Protein AF-A0A497KXW5-F1 (afdb_monomer_lite)

Secondary structure (DSSP, 8-state):
-PPPPEEEE----GGGS-HHHHHHHHHHHTT-HHHHHHHHHHHHHHT---EEEETHHHHH-GGGTT-TTS-HHHHHHHHHHHTTPEEHHHHTEETTEE-EEE-SB-HHHHHTHHHHEEEGGG--TTGGGTEEEEE-GGGB-SBSB---TTSTT-EEEEGGGB-TTS-SS-EEEEESEESS--EEEESS--EEE-TTEEEE---HHHHHHHHSS---HHHHHHHHHHHHHSHHHHHHHHHHHGGG-BTTTBEE--HHHHTT-EEPPPPHHHH--

Radius of gyration: 22.48 Å; chains: 1; bounding box: 49×53×66 Å

Structure (mmCIF, N/CA/C/O backbone):
data_AF-A0A497KXW5-F1
#
_entry.id   AF-A0A497KXW5-F1
#
loop_
_atom_site.group_PDB
_atom_site.id
_atom_site.type_symbol
_atom_site.label_atom_id
_atom_site.label_alt_id
_atom_site.label_comp_id
_atom_site.label_asym_id
_atom_site.label_entity_id
_atom_site.label_seq_id
_atom_site.pdbx_PDB_ins_code
_atom_site.Cartn_x
_atom_site.Cartn_y
_atom_site.Cartn_z
_atom_site.occupancy
_atom_site.B_iso_or_equiv
_atom_site.auth_seq_id
_atom_site.auth_comp_id
_atom_site.auth_asym_id
_atom_site.auth_atom_id
_atom_site.pdbx_PDB_model_num
ATOM 1 N N . MET A 1 1 ? -14.757 -17.874 39.540 1.00 47.88 1 MET A N 1
ATOM 2 C CA . MET A 1 1 ? -14.392 -17.095 38.335 1.00 47.88 1 MET A CA 1
ATOM 3 C C . MET A 1 1 ? -13.785 -15.772 38.785 1.00 47.88 1 MET A C 1
ATOM 5 O O . MET A 1 1 ? -14.399 -15.114 39.617 1.00 47.88 1 MET A O 1
ATOM 9 N N . ARG A 1 2 ? -12.575 -15.411 38.327 1.00 45.81 2 ARG A N 1
ATOM 10 C CA . ARG A 1 2 ? -12.018 -14.065 38.569 1.00 45.81 2 ARG A CA 1
ATOM 11 C C . ARG A 1 2 ? -12.860 -13.056 37.777 1.00 45.81 2 ARG A C 1
ATOM 13 O O . ARG A 1 2 ? -13.248 -13.362 36.655 1.00 45.81 2 ARG A O 1
ATOM 20 N N . ARG A 1 3 ? -13.204 -11.912 38.379 1.00 43.91 3 ARG A N 1
ATOM 21 C CA . ARG A 1 3 ? -13.953 -10.849 37.687 1.00 43.91 3 ARG A CA 1
ATOM 22 C C . ARG A 1 3 ? -13.093 -10.293 36.536 1.00 43.91 3 ARG A C 1
ATOM 24 O O . ARG A 1 3 ? -11.882 -10.192 36.742 1.00 43.91 3 ARG A O 1
ATOM 31 N N . PRO A 1 4 ? -13.679 -9.928 35.379 1.00 54.91 4 PRO A N 1
ATOM 32 C CA . PRO A 1 4 ? -12.930 -9.300 34.295 1.00 54.91 4 PRO A CA 1
ATOM 33 C C . PRO A 1 4 ? -12.264 -8.029 34.821 1.00 54.91 4 PRO A C 1
ATOM 35 O O . PRO A 1 4 ? -12.940 -7.160 35.379 1.00 54.91 4 PRO A O 1
ATOM 38 N N . HIS A 1 5 ? -10.943 -7.939 34.692 1.00 60.31 5 HIS A N 1
ATOM 39 C CA . HIS A 1 5 ? -10.209 -6.744 35.082 1.00 60.31 5 HIS A CA 1
ATOM 40 C C . HIS A 1 5 ? -10.175 -5.776 33.895 1.00 60.31 5 HIS A C 1
ATOM 42 O O . HIS A 1 5 ? -9.752 -6.142 32.794 1.00 60.31 5 HIS A O 1
ATOM 48 N N . LYS A 1 6 ? -10.672 -4.561 34.130 1.00 64.00 6 LYS A N 1
ATOM 49 C CA . LYS A 1 6 ? -10.689 -3.449 33.180 1.00 64.00 6 LYS A CA 1
ATOM 50 C C . LYS A 1 6 ? -9.581 -2.476 33.556 1.00 64.00 6 LYS A C 1
ATOM 52 O O . LYS A 1 6 ? -9.426 -2.172 34.737 1.00 64.00 6 LYS A O 1
ATOM 57 N N . VAL A 1 7 ? -8.830 -2.018 32.561 1.00 58.88 7 VAL A N 1
ATOM 58 C CA . VAL A 1 7 ? -7.826 -0.963 32.723 1.00 58.88 7 VAL A CA 1
ATOM 59 C C . VAL A 1 7 ? -8.281 0.244 31.915 1.00 58.88 7 VAL A C 1
ATOM 61 O O . VAL A 1 7 ? -8.711 0.086 30.772 1.00 58.88 7 VAL A O 1
ATOM 64 N N . GLU A 1 8 ? -8.200 1.418 32.529 1.00 60.19 8 GLU A N 1
ATOM 65 C CA . GLU A 1 8 ? -8.402 2.706 31.875 1.00 60.19 8 GLU A CA 1
ATOM 66 C C . GLU A 1 8 ? -7.078 3.168 31.264 1.00 60.19 8 GLU A C 1
ATOM 68 O O . GLU A 1 8 ? -6.056 3.237 31.950 1.00 60.19 8 GLU A O 1
ATOM 73 N N . VAL A 1 9 ? -7.081 3.436 29.959 1.00 55.75 9 VAL A N 1
ATOM 74 C CA . VAL A 1 9 ? -5.896 3.865 29.205 1.00 55.75 9 VAL A CA 1
ATOM 75 C C . VAL A 1 9 ? -6.207 5.188 28.521 1.00 55.75 9 VAL A C 1
ATOM 77 O O . VAL A 1 9 ? -7.290 5.342 27.970 1.00 55.75 9 VAL A O 1
ATOM 80 N N . ALA A 1 10 ? -5.251 6.115 28.531 1.00 54.69 10 ALA A N 1
ATOM 81 C CA . ALA A 1 10 ? -5.305 7.357 27.771 1.00 54.69 10 ALA A CA 1
ATOM 82 C C . ALA A 1 10 ? -4.045 7.470 26.908 1.00 54.69 10 ALA A C 1
ATOM 84 O O . ALA A 1 10 ? -2.942 7.160 27.372 1.00 54.69 10 ALA A O 1
ATOM 85 N N . ILE A 1 11 ? -4.189 7.888 25.646 1.00 57.91 11 ILE A N 1
ATOM 86 C CA . ILE A 1 11 ? -3.032 8.158 24.791 1.00 57.91 11 ILE A CA 1
ATOM 87 C C . ILE A 1 11 ? -3.190 9.486 24.075 1.00 57.91 11 ILE A C 1
ATOM 89 O O . ILE A 1 11 ? -4.047 9.630 23.212 1.00 57.91 11 ILE A O 1
ATOM 93 N N . VAL A 1 12 ? -2.285 10.412 24.377 1.00 56.81 12 VAL A N 1
ATOM 94 C CA . VAL A 1 12 ? -2.241 11.737 23.761 1.00 56.81 12 VAL A CA 1
ATOM 95 C C . VAL A 1 12 ? -0.897 11.924 23.070 1.00 56.81 12 VAL A C 1
ATOM 97 O O . VAL A 1 12 ? 0.143 11.458 23.543 1.00 56.81 12 VAL A O 1
ATOM 100 N N . THR A 1 13 ? -0.907 12.562 21.906 1.00 58.19 13 THR A N 1
ATOM 101 C CA . THR A 1 13 ? 0.279 12.860 21.104 1.00 58.19 13 THR A CA 1
ATOM 102 C C . THR A 1 13 ? 0.387 14.357 20.839 1.00 58.19 13 THR A C 1
ATOM 104 O O . THR A 1 13 ? -0.577 15.103 20.952 1.00 58.19 13 THR A O 1
ATOM 107 N N . SER A 1 14 ? 1.557 14.827 20.398 1.00 60.31 14 SER A N 1
ATOM 108 C CA . SER A 1 14 ? 1.750 16.247 20.054 1.00 60.31 14 SER A CA 1
ATOM 109 C C . SER A 1 14 ? 0.862 16.748 18.904 1.00 60.31 14 SER A C 1
ATOM 111 O O . SER A 1 14 ? 0.739 17.956 18.693 1.00 60.31 14 SER A O 1
ATOM 113 N N . LYS A 1 15 ? 0.237 15.838 18.141 1.00 62.19 15 LYS A N 1
ATOM 114 C CA . LYS A 1 15 ? -0.738 16.189 17.100 1.00 62.19 15 LYS A CA 1
ATOM 115 C C . LYS A 1 15 ? -2.085 16.624 17.671 1.00 62.19 15 LYS A C 1
ATOM 117 O O . LYS A 1 15 ? -2.791 17.337 16.969 1.00 62.19 15 LYS A O 1
ATOM 122 N N . ASP A 1 16 ? -2.377 16.233 18.905 1.00 65.19 16 ASP A N 1
ATOM 123 C CA . ASP A 1 16 ? -3.638 16.500 19.598 1.00 65.19 16 ASP A CA 1
ATOM 124 C C . ASP A 1 16 ? -3.607 17.850 20.340 1.00 65.19 16 ASP A C 1
ATOM 126 O O . ASP A 1 16 ? -4.611 18.272 20.897 1.00 65.19 16 ASP A O 1
ATOM 130 N N . ILE A 1 17 ? -2.461 18.545 20.314 1.00 68.50 17 ILE A N 1
ATOM 131 C CA . ILE A 1 17 ? -2.307 19.913 20.821 1.00 68.50 17 ILE A CA 1
ATOM 132 C C . ILE A 1 17 ? -2.914 20.893 19.795 1.00 68.50 17 ILE A C 1
ATOM 134 O O . ILE A 1 17 ? -2.443 20.899 18.647 1.00 68.50 17 ILE A O 1
ATOM 138 N N . PRO A 1 18 ? -3.909 21.712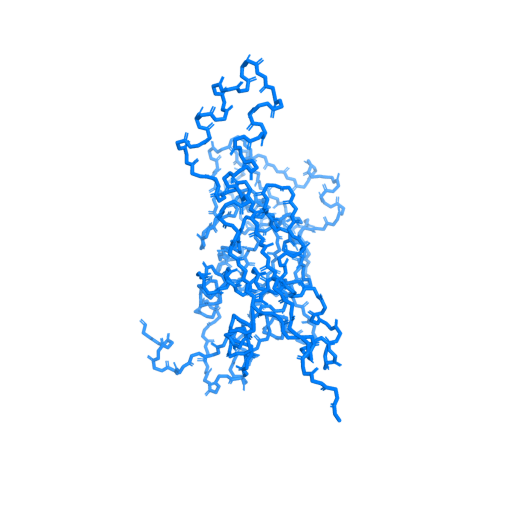 20.186 1.00 77.31 18 PRO A N 1
ATOM 139 C CA . PRO A 1 18 ? -4.496 22.766 19.361 1.00 77.31 18 PRO A CA 1
ATOM 140 C C . PRO A 1 18 ? -3.459 23.783 18.867 1.00 77.31 18 PRO A C 1
ATOM 142 O O . PRO A 1 18 ? -2.428 23.989 19.505 1.00 77.31 18 PRO A O 1
ATOM 145 N N . GLU A 1 19 ? -3.709 24.408 17.716 1.00 78.69 19 GLU A N 1
ATOM 146 C CA . GLU A 1 19 ? -2.732 25.307 17.081 1.00 78.69 19 GLU A CA 1
ATOM 147 C C . GLU A 1 19 ? -2.487 26.581 17.907 1.00 78.69 19 GLU A C 1
ATOM 149 O O . GLU A 1 19 ? -1.346 26.999 18.064 1.00 78.69 19 GLU A O 1
ATOM 154 N N . ASP A 1 20 ? -3.529 27.123 18.530 1.00 79.81 20 ASP A N 1
ATOM 155 C CA . ASP A 1 20 ? -3.470 28.217 19.505 1.00 79.81 20 ASP A CA 1
ATOM 156 C C . ASP A 1 20 ? -2.560 27.882 20.695 1.00 79.81 20 ASP A C 1
ATOM 158 O O . ASP A 1 20 ? -1.734 28.694 21.112 1.00 79.81 20 ASP A O 1
ATOM 162 N N . LEU A 1 21 ? -2.623 26.642 21.178 1.00 79.69 21 LEU A N 1
ATOM 163 C CA . LEU A 1 21 ? -1.787 26.168 22.282 1.00 79.69 21 LEU A CA 1
ATOM 164 C C . LEU A 1 21 ? -0.336 25.908 21.843 1.00 79.69 21 LEU A C 1
ATOM 166 O O . LEU A 1 21 ? 0.593 25.980 22.648 1.00 79.69 21 LEU A O 1
ATOM 170 N N . ARG A 1 22 ? -0.111 25.625 20.552 1.00 78.81 22 ARG A N 1
ATOM 171 C CA . ARG A 1 22 ? 1.240 25.556 19.969 1.00 78.81 22 ARG A CA 1
ATOM 172 C C . ARG A 1 22 ? 1.871 26.932 19.825 1.00 78.81 22 ARG A C 1
ATOM 174 O O . ARG A 1 22 ? 3.071 27.063 20.056 1.00 78.81 22 ARG A O 1
ATOM 181 N N . GLU A 1 23 ? 1.091 27.935 19.441 1.00 82.81 23 GLU A N 1
ATOM 182 C CA . GLU A 1 23 ? 1.549 29.324 19.395 1.00 82.81 23 GLU A CA 1
ATOM 183 C C . GLU A 1 23 ? 1.910 29.814 20.803 1.00 82.81 23 GLU A C 1
ATOM 185 O O . GLU A 1 23 ? 3.006 30.340 21.006 1.00 82.81 23 GLU A O 1
ATOM 190 N N . GLU A 1 24 ? 1.057 29.537 21.796 1.00 80.94 24 GLU A N 1
ATOM 191 C CA . GLU A 1 24 ? 1.344 29.810 23.209 1.00 80.94 24 GLU A CA 1
ATOM 192 C C . GLU A 1 24 ? 2.617 29.091 23.680 1.00 80.94 24 GLU A C 1
ATOM 194 O O . GLU A 1 24 ? 3.491 29.707 24.295 1.00 80.94 24 GLU A O 1
ATOM 199 N N . PHE A 1 25 ? 2.782 27.812 23.324 1.00 82.12 25 PHE A N 1
ATOM 200 C CA . PHE A 1 25 ? 3.999 27.061 23.619 1.00 82.12 25 PHE A CA 1
ATOM 201 C C . PHE A 1 25 ? 5.252 27.743 23.057 1.00 82.12 25 PHE A C 1
ATOM 203 O O . PHE A 1 25 ? 6.229 27.905 23.787 1.00 82.12 25 PHE A O 1
ATOM 210 N N . GLU A 1 26 ? 5.257 28.145 21.782 1.00 83.50 26 GLU A N 1
ATOM 211 C CA . GLU A 1 26 ? 6.430 28.780 21.170 1.00 83.50 26 GLU A CA 1
ATOM 212 C C . GLU A 1 26 ? 6.729 30.161 21.775 1.00 83.50 26 GLU A C 1
ATOM 214 O O . GLU A 1 26 ? 7.901 30.510 21.926 1.00 83.50 26 GLU A O 1
ATOM 219 N N . GLU A 1 27 ? 5.717 30.926 22.197 1.00 83.12 27 GLU A N 1
ATOM 220 C CA . GLU A 1 27 ? 5.926 32.191 22.916 1.00 83.12 27 GLU A CA 1
ATOM 221 C C . GLU A 1 27 ? 6.507 31.977 24.322 1.00 83.12 27 GLU A C 1
ATOM 223 O O . GLU A 1 27 ? 7.520 32.587 24.679 1.00 83.12 27 GLU A O 1
ATOM 228 N N . VAL A 1 28 ? 5.942 31.061 25.114 1.00 80.56 28 VAL A N 1
ATOM 229 C CA . VAL A 1 28 ? 6.437 30.761 26.470 1.00 80.56 28 VAL A CA 1
ATOM 230 C C . VAL A 1 28 ? 7.837 30.142 26.415 1.00 80.56 28 VAL A C 1
ATOM 232 O O . VAL A 1 28 ? 8.705 30.469 27.233 1.00 80.56 28 VAL A O 1
ATOM 235 N N . ARG A 1 29 ? 8.110 29.314 25.399 1.00 85.06 29 ARG A N 1
ATOM 236 C CA . ARG A 1 29 ? 9.404 28.649 25.190 1.00 85.06 29 ARG A CA 1
ATOM 237 C C . ARG A 1 29 ? 10.554 29.629 24.979 1.00 85.06 29 ARG A C 1
ATOM 239 O O . ARG A 1 29 ? 11.675 29.309 25.377 1.00 85.06 29 ARG A O 1
ATOM 246 N N . LYS A 1 30 ? 10.304 30.814 24.403 1.00 86.75 30 LYS A N 1
ATOM 247 C CA . LYS A 1 30 ? 11.317 31.886 24.284 1.00 86.75 30 LYS A CA 1
ATOM 248 C C . LYS A 1 30 ? 11.828 32.353 25.648 1.00 86.75 30 LYS A C 1
ATOM 250 O O . LYS A 1 30 ? 12.951 32.839 25.737 1.00 86.75 30 LYS A O 1
ATOM 255 N N . THR A 1 31 ? 11.015 32.192 26.691 1.00 85.44 31 THR A N 1
ATOM 256 C CA . THR A 1 31 ? 11.324 32.621 28.059 1.00 85.44 31 THR A CA 1
ATOM 257 C C . THR A 1 31 ? 11.815 31.455 28.915 1.00 85.44 31 THR A C 1
ATOM 259 O O . THR A 1 31 ? 12.814 31.580 29.620 1.00 85.44 31 THR A O 1
ATOM 262 N N . SER A 1 32 ? 11.139 30.303 28.856 1.00 88.31 32 SER A N 1
ATOM 263 C CA . SER A 1 32 ? 11.509 29.106 29.616 1.00 88.31 32 SER A CA 1
ATOM 264 C C . SER A 1 32 ? 10.963 27.838 28.967 1.00 88.31 32 SER A C 1
ATOM 266 O O . SER A 1 32 ? 9.757 27.679 28.791 1.00 88.31 32 SER A O 1
ATOM 268 N N . LEU A 1 33 ? 11.854 26.884 28.682 1.00 80.38 33 LEU A N 1
ATOM 269 C CA . LEU A 1 33 ? 11.460 25.565 28.185 1.00 80.38 33 LEU A CA 1
ATOM 270 C C . LEU A 1 33 ? 10.622 24.789 29.213 1.00 80.38 33 LEU A C 1
ATOM 272 O O . LEU A 1 33 ? 9.701 24.083 28.823 1.00 80.38 33 LEU A O 1
ATOM 276 N N . ALA A 1 34 ? 10.929 24.918 30.508 1.00 82.56 34 ALA A N 1
ATOM 277 C CA . ALA A 1 34 ? 10.205 24.206 31.562 1.00 82.56 34 ALA A CA 1
ATOM 278 C C . ALA A 1 34 ? 8.748 24.683 31.661 1.00 82.56 34 ALA A C 1
ATOM 280 O O . ALA A 1 34 ? 7.843 23.859 31.627 1.00 82.56 34 ALA A O 1
ATOM 281 N N . ALA A 1 35 ? 8.526 26.001 31.664 1.00 79.12 35 ALA A N 1
ATOM 282 C CA . ALA A 1 35 ? 7.181 26.578 31.710 1.00 79.12 35 ALA A CA 1
ATOM 283 C C . ALA A 1 35 ? 6.371 26.255 30.443 1.00 79.12 35 ALA A C 1
ATOM 285 O O . ALA A 1 35 ? 5.184 25.959 30.514 1.00 79.12 35 ALA A O 1
ATOM 286 N N . ALA A 1 36 ? 7.019 26.246 29.273 1.00 79.44 36 ALA A N 1
ATOM 287 C CA . ALA A 1 36 ? 6.358 25.860 28.029 1.00 79.44 36 ALA A CA 1
ATOM 288 C C . ALA A 1 36 ? 5.928 24.382 28.049 1.00 79.44 36 ALA A C 1
ATOM 290 O O . ALA A 1 36 ? 4.836 24.035 27.602 1.00 79.44 36 ALA A O 1
ATOM 291 N N . LEU A 1 37 ? 6.772 23.501 28.597 1.00 79.44 37 LEU A N 1
ATOM 292 C CA . LEU A 1 37 ? 6.422 22.094 28.782 1.00 79.44 37 LEU A CA 1
ATOM 293 C C . LEU A 1 37 ? 5.274 21.913 29.782 1.00 79.44 37 LEU A C 1
ATOM 295 O O . LEU A 1 37 ? 4.443 21.044 29.544 1.00 79.44 37 LEU A O 1
ATOM 299 N N . GLU A 1 38 ? 5.200 22.719 30.845 1.00 81.81 38 GLU A N 1
ATOM 300 C CA . GLU A 1 38 ? 4.085 22.696 31.804 1.00 81.81 38 GLU A CA 1
ATOM 301 C C . GLU A 1 38 ? 2.747 23.035 31.139 1.00 81.81 38 GLU A C 1
ATOM 303 O O . GLU A 1 38 ? 1.805 22.275 31.315 1.00 81.81 38 GLU A O 1
ATOM 308 N N . VAL A 1 39 ? 2.672 24.074 30.295 1.00 76.88 39 VAL A N 1
ATOM 309 C CA . VAL A 1 39 ? 1.438 24.436 29.557 1.00 76.88 39 VAL A CA 1
ATOM 310 C C . VAL A 1 39 ? 0.938 23.277 28.692 1.00 76.88 39 VAL A C 1
ATOM 312 O O . VAL A 1 39 ? -0.242 22.918 28.711 1.00 76.88 39 VAL A O 1
ATOM 315 N N . VAL A 1 40 ? 1.851 22.646 27.950 1.00 75.12 40 VAL A N 1
ATOM 316 C CA . VAL A 1 40 ? 1.511 21.495 27.108 1.00 75.12 40 VAL A CA 1
ATOM 317 C C . VAL A 1 40 ? 1.117 20.293 27.961 1.00 75.12 40 VAL A C 1
ATOM 319 O O . VAL A 1 40 ? 0.144 19.620 27.638 1.00 75.12 40 VAL A O 1
ATOM 322 N N . LEU A 1 41 ? 1.839 20.008 29.046 1.00 75.50 41 LEU A N 1
ATOM 323 C CA . LEU A 1 41 ? 1.525 18.892 29.936 1.00 75.50 41 LEU A CA 1
ATOM 324 C C . LEU A 1 41 ? 0.175 19.082 30.627 1.00 75.50 41 LEU A C 1
ATOM 326 O O . LEU A 1 41 ? -0.606 18.138 30.630 1.00 75.50 41 LEU A O 1
ATOM 330 N N . ASP A 1 42 ? -0.136 20.273 31.135 1.00 78.31 42 ASP A N 1
ATOM 331 C CA . ASP A 1 42 ? -1.427 20.577 31.757 1.00 78.31 42 ASP A CA 1
ATOM 332 C C . ASP A 1 42 ? -2.576 20.377 30.773 1.00 78.31 42 ASP A C 1
ATOM 334 O O . ASP A 1 42 ? -3.578 19.744 31.116 1.00 78.31 42 ASP A O 1
ATOM 338 N N . TYR A 1 43 ? -2.417 20.832 29.526 1.00 76.38 43 TYR A N 1
ATOM 339 C CA . TYR A 1 43 ? -3.409 20.579 28.487 1.00 76.38 43 TYR A CA 1
ATOM 340 C C . TYR A 1 43 ? -3.562 19.080 28.202 1.00 76.38 43 TYR A C 1
ATOM 342 O O . TYR A 1 43 ? -4.681 18.564 28.190 1.00 76.38 43 TYR A O 1
ATOM 350 N N . LEU A 1 44 ? -2.452 18.363 27.999 1.00 71.25 44 LEU A N 1
ATOM 351 C CA . LEU A 1 44 ? -2.471 16.929 27.702 1.00 71.25 44 LEU A CA 1
ATOM 352 C C . LEU A 1 44 ? -3.099 16.124 28.847 1.00 71.25 44 LEU A C 1
ATOM 354 O O . LEU A 1 44 ? -3.878 15.218 28.575 1.00 71.25 44 LEU A O 1
ATOM 358 N N . LEU A 1 45 ? -2.777 16.457 30.101 1.00 70.38 45 LEU A N 1
ATOM 359 C CA . LEU A 1 45 ? -3.281 15.788 31.302 1.00 70.38 45 LEU A CA 1
ATOM 360 C C . LEU A 1 45 ? -4.762 16.094 31.553 1.00 70.38 45 LEU A C 1
ATOM 362 O O . LEU A 1 45 ? -5.516 15.196 31.923 1.00 70.38 45 LEU A O 1
ATOM 366 N N . SER A 1 46 ? -5.191 17.336 31.315 1.00 67.06 46 SER A N 1
ATOM 367 C CA . SER A 1 46 ? -6.588 17.758 31.495 1.00 67.06 46 SER A CA 1
ATOM 368 C C . SER A 1 46 ? -7.527 17.199 30.423 1.00 67.06 46 SER A C 1
ATOM 370 O O . SER A 1 46 ? -8.729 17.112 30.654 1.00 67.06 46 SER A O 1
ATOM 372 N N . ASN A 1 47 ? -6.986 16.802 29.267 1.00 64.31 47 ASN A N 1
ATOM 373 C CA . ASN A 1 47 ? -7.737 16.226 28.147 1.00 64.31 47 ASN A CA 1
ATOM 374 C C . ASN A 1 47 ? -7.464 14.723 27.965 1.00 64.31 47 ASN A C 1
ATOM 376 O O . ASN A 1 47 ? -7.644 14.183 26.873 1.00 64.31 47 ASN A O 1
ATOM 380 N N . LEU A 1 48 ? -7.016 14.029 29.019 1.00 68.06 48 LEU A N 1
ATOM 381 C CA . LEU A 1 48 ? -6.873 12.575 28.981 1.00 68.06 48 LEU A CA 1
ATOM 382 C C . LEU A 1 48 ? -8.252 11.916 28.889 1.00 68.06 48 LEU A C 1
ATOM 384 O O . LEU A 1 48 ? -8.982 11.825 29.874 1.00 68.06 48 LEU A O 1
ATOM 388 N N . GLU A 1 49 ? -8.584 11.403 27.708 1.00 61.66 49 GLU A N 1
ATOM 389 C CA . GLU A 1 49 ? -9.714 10.494 27.544 1.00 61.66 49 GLU A CA 1
ATOM 390 C C . GLU A 1 49 ? -9.291 9.075 27.921 1.00 61.66 49 GLU A C 1
ATOM 392 O O . GLU A 1 49 ? -8.393 8.485 27.314 1.00 61.66 49 GLU A O 1
ATOM 397 N N . PHE A 1 50 ? -9.951 8.530 28.939 1.00 67.31 50 PHE A N 1
ATOM 398 C CA . PHE A 1 50 ? -9.758 7.158 29.377 1.00 67.31 50 PHE A CA 1
ATOM 399 C C . PHE A 1 50 ? -10.762 6.242 28.686 1.00 67.31 50 PHE A C 1
ATOM 401 O O . PHE A 1 50 ? -11.968 6.489 28.714 1.00 67.31 50 PHE A O 1
ATOM 408 N N . TYR A 1 51 ? -10.278 5.147 28.111 1.00 67.69 51 TYR A N 1
ATOM 409 C CA . TYR A 1 51 ? -11.129 4.101 27.550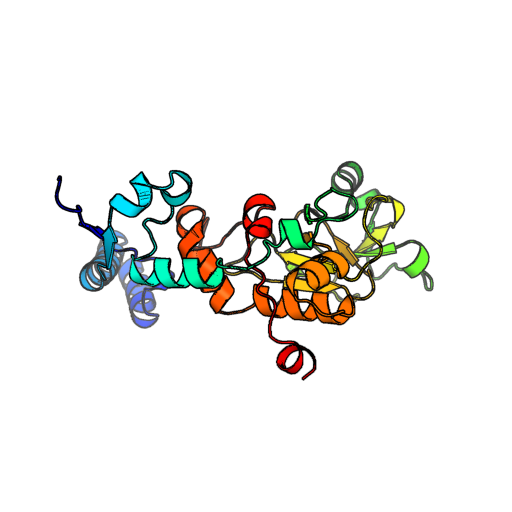 1.00 67.69 51 TYR A CA 1
ATOM 410 C C . TYR A 1 51 ? -10.881 2.756 28.225 1.00 67.69 51 TYR A C 1
ATOM 412 O O . TYR A 1 51 ? -9.804 2.474 28.755 1.00 67.69 51 TYR A O 1
ATOM 420 N N . THR A 1 52 ? -11.915 1.914 28.212 1.00 75.06 52 THR A N 1
ATOM 421 C CA . THR A 1 52 ? -11.868 0.584 28.817 1.00 75.06 52 THR A CA 1
ATOM 422 C C . THR A 1 52 ? -11.192 -0.411 27.883 1.00 75.06 52 THR A C 1
ATOM 424 O O . THR A 1 52 ? -11.600 -0.585 26.733 1.00 75.06 52 THR A O 1
ATOM 427 N N . VAL A 1 53 ? -10.219 -1.137 28.431 1.00 75.56 53 VAL A N 1
ATOM 428 C CA . VAL A 1 53 ? -9.617 -2.310 27.795 1.00 75.56 53 VAL A CA 1
ATOM 429 C C . VAL A 1 53 ? -9.748 -3.511 28.726 1.00 75.56 53 VAL A C 1
ATOM 431 O O . VAL A 1 53 ? -9.202 -3.518 29.836 1.00 75.56 53 VAL A O 1
ATOM 434 N N . THR A 1 54 ? -10.467 -4.547 28.289 1.00 79.75 54 THR A N 1
ATOM 435 C CA . THR A 1 54 ? -10.640 -5.764 29.092 1.00 79.75 54 THR A CA 1
ATOM 436 C C . THR A 1 54 ? -9.464 -6.719 28.887 1.00 79.75 54 THR A C 1
ATOM 438 O O . THR A 1 54 ? -9.189 -7.171 27.773 1.00 79.75 54 THR A O 1
ATOM 441 N N . GLN A 1 55 ? -8.798 -7.112 29.979 1.00 77.25 55 GLN A N 1
ATOM 442 C CA . GLN A 1 55 ? -7.627 -8.000 29.911 1.00 77.25 55 GLN A CA 1
ATOM 443 C C . GLN A 1 55 ? -7.933 -9.393 29.337 1.00 77.25 55 GLN A C 1
ATOM 445 O O . GLN A 1 55 ? -7.056 -10.017 28.735 1.00 77.25 55 GLN A O 1
ATOM 450 N N . ASP A 1 56 ? -9.181 -9.863 29.452 1.00 79.81 56 ASP A N 1
ATOM 451 C CA . ASP A 1 56 ? -9.638 -11.133 28.870 1.00 79.81 56 ASP A CA 1
ATOM 452 C C . ASP A 1 56 ? -9.378 -11.214 27.358 1.00 79.81 56 ASP A C 1
ATOM 454 O O . ASP A 1 56 ? -9.175 -12.309 26.829 1.00 79.81 56 ASP A O 1
ATOM 458 N N . ARG A 1 57 ? -9.341 -10.070 26.655 1.00 75.62 57 ARG A N 1
ATOM 459 C CA . ARG A 1 57 ? -8.986 -9.998 25.231 1.00 75.62 57 ARG A CA 1
ATOM 460 C C . ARG A 1 57 ? -7.586 -10.558 24.969 1.00 75.62 57 ARG A C 1
ATOM 462 O O . ARG A 1 57 ? -7.411 -11.332 24.033 1.00 75.62 57 ARG A O 1
ATOM 469 N N . PHE A 1 58 ? -6.612 -10.213 25.808 1.00 80.88 58 PHE A N 1
ATOM 470 C CA . PHE A 1 58 ? -5.211 -10.623 25.654 1.00 80.88 58 PHE A CA 1
ATOM 471 C C . PHE A 1 58 ? -4.960 -12.057 26.116 1.00 80.88 58 PHE A C 1
ATOM 473 O O . PHE A 1 58 ? -4.051 -12.722 25.626 1.00 8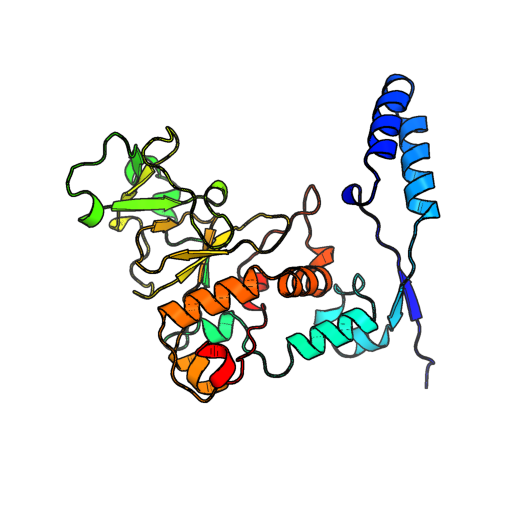0.88 58 PHE A O 1
ATOM 480 N N . ALA A 1 59 ? -5.780 -12.552 27.047 1.00 75.31 59 ALA A N 1
ATOM 481 C CA . ALA A 1 59 ? -5.699 -13.934 27.507 1.00 75.31 59 ALA A CA 1
ATOM 482 C C . ALA A 1 59 ? -6.084 -14.941 26.407 1.00 75.31 59 ALA A C 1
ATOM 484 O O . ALA A 1 59 ? -5.605 -16.073 26.421 1.00 75.31 59 ALA A O 1
ATOM 485 N N . ARG A 1 60 ? -6.945 -14.536 25.463 1.00 73.88 60 ARG A N 1
ATOM 486 C CA . ARG A 1 60 ? -7.437 -15.393 24.371 1.00 73.88 60 ARG A CA 1
ATOM 487 C C . ARG A 1 60 ? -6.496 -15.439 23.171 1.00 73.88 60 ARG A C 1
ATOM 489 O O . ARG A 1 60 ? -6.427 -16.471 22.515 1.00 73.88 60 ARG A O 1
ATOM 496 N N . ASP A 1 61 ? -5.778 -14.352 22.898 1.00 74.62 61 ASP A N 1
ATOM 497 C CA . ASP A 1 61 ? -4.854 -14.261 21.770 1.00 74.62 61 ASP A CA 1
ATOM 498 C C . ASP A 1 61 ? -3.649 -13.371 22.117 1.00 74.62 61 ASP A C 1
ATOM 500 O O . ASP A 1 61 ? -3.764 -12.160 22.328 1.00 74.62 61 ASP A O 1
ATOM 504 N N . ARG A 1 62 ? -2.462 -13.994 22.151 1.00 69.88 62 ARG A N 1
ATOM 505 C CA . ARG A 1 62 ? -1.187 -13.319 22.439 1.00 69.88 62 ARG A CA 1
ATOM 506 C C . ARG A 1 62 ? -0.811 -12.302 21.360 1.00 69.88 62 ARG A C 1
ATOM 508 O O . ARG A 1 62 ? -0.097 -11.349 21.665 1.00 69.88 62 ARG A O 1
ATOM 515 N N . GLY A 1 63 ? -1.301 -12.463 20.129 1.00 70.38 63 GLY A N 1
ATOM 516 C CA . GLY A 1 63 ? -1.124 -11.495 19.048 1.00 70.38 63 GLY A CA 1
ATOM 517 C C . GLY A 1 63 ? -1.767 -10.138 19.347 1.00 70.38 63 GLY A C 1
ATOM 518 O O . GLY A 1 63 ? -1.369 -9.130 18.768 1.00 70.38 63 GLY A O 1
ATOM 519 N N . LEU A 1 64 ? -2.702 -10.085 20.303 1.00 77.62 64 LEU A N 1
ATOM 520 C CA . LEU A 1 64 ? -3.421 -8.866 20.672 1.00 77.62 64 LEU A CA 1
ATOM 521 C C . LEU A 1 64 ? -2.747 -8.071 21.787 1.00 77.62 64 LEU A C 1
ATOM 523 O O . LEU A 1 64 ? -3.205 -6.980 22.104 1.00 77.62 64 LEU A O 1
ATOM 527 N N . MET A 1 65 ? -1.654 -8.560 22.381 1.00 76.25 65 MET A N 1
ATOM 528 C CA . MET A 1 65 ? -0.992 -7.867 23.499 1.00 76.25 65 MET A CA 1
ATOM 529 C C . MET A 1 65 ? -0.580 -6.422 23.169 1.00 76.25 65 MET A C 1
ATOM 531 O O . MET A 1 65 ? -0.480 -5.595 24.069 1.00 76.25 65 MET A O 1
ATOM 535 N N . PHE A 1 66 ? -0.380 -6.093 21.890 1.00 77.81 66 PHE A N 1
ATOM 536 C CA . PHE A 1 66 ? 0.039 -4.762 21.440 1.00 77.81 66 PHE A CA 1
ATOM 537 C C . PHE A 1 66 ? -1.106 -3.856 20.960 1.00 77.81 66 PHE A C 1
ATOM 539 O O . PHE A 1 66 ? -0.841 -2.745 20.498 1.00 77.81 66 PHE A O 1
ATOM 546 N N . THR A 1 67 ? -2.364 -4.288 21.111 1.00 81.88 67 THR A N 1
ATOM 547 C CA . THR A 1 67 ? -3.565 -3.534 20.704 1.00 81.88 67 THR A CA 1
ATOM 548 C C . THR A 1 67 ? -4.238 -2.812 21.873 1.00 81.88 67 THR A C 1
ATOM 550 O O . THR A 1 67 ? -5.368 -2.352 21.760 1.00 81.88 67 THR A O 1
ATOM 553 N N . PHE A 1 68 ? -3.557 -2.678 23.020 1.00 76.44 68 PHE A N 1
ATOM 554 C CA . PHE A 1 68 ? -4.052 -1.953 24.209 1.00 76.44 68 PHE A CA 1
ATOM 555 C C . PHE A 1 68 ? -4.410 -0.484 23.952 1.00 76.44 68 PHE A C 1
ATOM 557 O O . PHE A 1 68 ? -5.029 0.144 24.797 1.00 76.44 68 PHE A O 1
ATOM 564 N N . SER A 1 69 ? -3.996 0.047 22.805 1.00 77.88 69 SER A N 1
ATOM 565 C CA . SER A 1 69 ? -4.323 1.387 22.327 1.00 77.88 69 SER A CA 1
ATOM 566 C C . SER A 1 69 ? -5.727 1.520 21.743 1.00 77.88 69 SER A C 1
ATOM 568 O O . SER A 1 69 ? -6.161 2.639 21.499 1.00 77.88 69 SER A O 1
ATOM 570 N N . ALA A 1 70 ? -6.397 0.394 21.490 1.00 84.19 70 ALA A N 1
ATOM 571 C CA . ALA A 1 70 ? -7.772 0.343 21.029 1.00 84.19 70 ALA A CA 1
ATOM 572 C C . ALA A 1 70 ? -8.694 -0.081 22.173 1.00 84.19 70 ALA A C 1
ATOM 574 O O . ALA A 1 70 ? -8.445 -1.116 22.818 1.00 84.19 70 ALA A O 1
ATOM 575 N N . SER A 1 71 ? -9.777 0.672 22.367 1.00 85.00 71 SER A N 1
ATOM 576 C CA . SER A 1 71 ? -10.851 0.322 23.297 1.00 85.00 71 SER A CA 1
ATOM 577 C C . SER A 1 71 ? -11.503 -1.014 22.928 1.00 85.00 71 SER A C 1
ATOM 579 O O . SER A 1 71 ? -11.308 -1.559 21.834 1.00 85.00 71 SER A O 1
ATOM 581 N N . ASP A 1 72 ? -12.286 -1.582 23.844 1.00 83.88 72 ASP A N 1
ATOM 582 C CA . ASP A 1 72 ? -13.049 -2.792 23.539 1.00 83.88 72 ASP A CA 1
ATOM 583 C C . ASP A 1 72 ? -14.071 -2.559 22.411 1.00 83.88 72 ASP A C 1
ATOM 585 O O . ASP A 1 72 ? -14.237 -3.440 21.567 1.00 83.88 72 ASP A O 1
ATOM 589 N N . GLU A 1 73 ? -14.712 -1.387 22.350 1.00 86.88 73 GLU A N 1
ATOM 590 C CA . GLU A 1 73 ? -15.640 -0.999 21.278 1.00 86.88 73 GLU A CA 1
ATOM 591 C C . GLU A 1 73 ? -14.929 -0.882 19.927 1.00 86.88 73 GLU A C 1
ATOM 593 O O . GLU A 1 73 ? -15.366 -1.483 18.942 1.00 86.88 73 GLU A O 1
ATOM 598 N N . GLU A 1 74 ? -13.799 -0.171 19.883 1.00 88.44 74 GLU A N 1
ATOM 599 C CA . GLU A 1 74 ? -12.980 -0.044 18.673 1.00 88.44 74 GLU A CA 1
ATOM 600 C C . GLU A 1 74 ? -12.512 -1.415 18.180 1.00 88.44 74 GLU A C 1
ATOM 602 O O . GLU A 1 74 ? -12.510 -1.702 16.981 1.00 88.44 74 GLU A O 1
ATOM 607 N N . TRP A 1 75 ? -12.176 -2.305 19.114 1.00 89.50 75 TRP A N 1
ATOM 608 C CA . TRP A 1 75 ? -11.762 -3.659 18.793 1.00 89.50 75 TRP A CA 1
ATOM 609 C C . TRP A 1 75 ? -12.886 -4.518 18.207 1.00 89.50 75 TRP A C 1
ATOM 611 O O . TRP A 1 75 ? -12.621 -5.358 17.346 1.00 89.50 75 TRP A O 1
ATOM 621 N N . GLN A 1 76 ? -14.142 -4.323 18.623 1.00 89.06 76 GLN A N 1
ATOM 622 C CA . GLN A 1 76 ? -15.267 -4.999 17.964 1.00 89.06 76 GLN A CA 1
ATOM 623 C C . GLN A 1 76 ? -15.404 -4.554 16.509 1.00 89.06 76 GLN A C 1
ATOM 625 O O . GLN A 1 76 ? -15.637 -5.391 15.640 1.00 89.06 76 GLN A O 1
ATOM 630 N N . VAL A 1 77 ? -15.191 -3.267 16.220 1.00 91.88 77 VAL A N 1
ATOM 631 C CA . VAL A 1 77 ? -15.185 -2.770 14.837 1.00 91.88 77 VAL A CA 1
ATOM 632 C C . VAL A 1 77 ? -14.061 -3.428 14.037 1.00 91.88 77 VAL A C 1
ATOM 634 O O . VAL A 1 77 ? -14.312 -3.918 12.938 1.00 91.88 77 VAL A O 1
ATOM 637 N N . VAL A 1 78 ? -12.849 -3.520 14.597 1.00 93.00 78 VAL A N 1
ATOM 638 C CA . VAL A 1 78 ? -11.725 -4.233 13.961 1.00 93.00 78 VAL A CA 1
ATOM 639 C C . VAL A 1 78 ? -12.092 -5.682 13.642 1.00 93.00 78 VAL A C 1
ATOM 641 O O . VAL A 1 78 ? -11.837 -6.134 12.530 1.00 93.00 78 VAL A O 1
ATOM 644 N N . LYS A 1 79 ? -12.738 -6.399 14.569 1.00 91.81 79 LYS A N 1
ATOM 645 C CA . LYS A 1 79 ? -13.187 -7.776 14.318 1.00 91.81 79 LYS A CA 1
ATOM 646 C C . LYS A 1 79 ? -14.177 -7.868 13.164 1.00 91.81 79 LYS A C 1
ATOM 648 O O . LYS A 1 79 ? -14.001 -8.726 12.317 1.00 91.81 79 LYS A O 1
ATOM 653 N N . ILE A 1 80 ? -15.163 -6.974 13.092 1.00 93.44 80 ILE A N 1
ATOM 654 C CA . ILE A 1 80 ? -16.149 -6.941 11.994 1.00 93.44 80 ILE A CA 1
ATOM 655 C C . ILE A 1 80 ? -15.475 -6.652 10.641 1.00 93.44 80 ILE A C 1
ATOM 657 O O . ILE A 1 80 ? -15.906 -7.150 9.596 1.00 93.44 80 ILE A O 1
ATOM 661 N N . MET A 1 81 ? -14.426 -5.822 10.649 1.00 93.94 81 MET A N 1
ATOM 662 C CA . MET A 1 81 ? -13.627 -5.542 9.454 1.00 93.94 81 MET A CA 1
ATOM 663 C C . MET A 1 81 ? -12.826 -6.763 8.991 1.00 93.94 81 MET A C 1
ATOM 665 O O . MET A 1 81 ? -12.660 -6.940 7.788 1.00 93.94 81 MET A O 1
ATOM 669 N N . GLU A 1 82 ? -12.324 -7.572 9.924 1.00 94.12 82 GLU A N 1
ATOM 670 C CA . GLU A 1 82 ? -11.523 -8.773 9.648 1.00 94.12 82 GLU A CA 1
ATOM 671 C C . GLU A 1 82 ? -12.374 -10.015 9.360 1.00 94.12 82 GLU A C 1
ATOM 673 O O . GLU A 1 82 ? -11.930 -10.913 8.652 1.00 94.12 82 GLU A O 1
ATOM 678 N N . GLU A 1 83 ? -13.594 -10.066 9.888 1.00 93.06 83 GLU A N 1
ATOM 679 C CA . GLU A 1 83 ? -14.531 -11.166 9.689 1.00 93.06 83 GLU A CA 1
ATOM 680 C C . GLU A 1 83 ? -14.876 -11.332 8.204 1.00 93.06 83 GLU A C 1
ATOM 682 O O . GLU A 1 83 ? -15.286 -10.375 7.529 1.00 93.06 83 GLU A O 1
ATOM 687 N N . ASP A 1 84 ? -14.688 -12.557 7.709 1.00 91.12 84 ASP A N 1
ATOM 688 C CA . ASP A 1 84 ? -14.875 -12.970 6.313 1.00 91.12 84 ASP A CA 1
ATOM 689 C C . ASP A 1 84 ? -14.081 -12.139 5.285 1.00 91.12 84 ASP A C 1
ATOM 691 O O . ASP A 1 84 ? -14.419 -12.104 4.100 1.00 91.12 84 ASP A O 1
ATOM 695 N N . ALA A 1 85 ? -13.032 -11.433 5.717 1.00 95.19 85 ALA A N 1
ATOM 696 C CA . ALA A 1 85 ? -12.154 -10.687 4.827 1.00 95.19 85 ALA A CA 1
ATOM 697 C C . ALA A 1 85 ? -10.959 -11.543 4.394 1.00 95.19 85 ALA A C 1
ATOM 699 O O . ALA A 1 85 ? -10.379 -12.275 5.193 1.00 95.19 85 ALA A O 1
ATOM 700 N N . LEU A 1 86 ? -10.530 -11.378 3.142 1.00 96.31 86 LEU A N 1
ATOM 701 C CA . LEU A 1 86 ? -9.217 -11.851 2.716 1.00 96.31 86 LEU A CA 1
ATOM 702 C C . LEU A 1 86 ? -8.153 -10.916 3.274 1.00 96.31 86 LEU A C 1
ATOM 704 O O . LEU A 1 86 ? -8.272 -9.696 3.164 1.00 96.31 86 LEU A O 1
ATOM 708 N N . THR A 1 87 ? -7.064 -11.454 3.797 1.00 97.44 87 THR A N 1
ATOM 709 C CA . THR A 1 87 ? -5.872 -10.637 4.017 1.00 97.44 87 THR A CA 1
ATOM 710 C C . THR A 1 87 ? -5.255 -10.249 2.674 1.00 97.44 87 THR A C 1
ATOM 712 O O . THR A 1 87 ? -5.345 -10.979 1.681 1.00 97.44 87 THR A O 1
ATOM 715 N N . LEU A 1 88 ? -4.578 -9.101 2.616 1.00 98.06 88 LEU A N 1
ATOM 716 C CA . LEU A 1 88 ? -3.886 -8.685 1.397 1.00 98.06 88 LEU A CA 1
ATOM 717 C C . LEU A 1 88 ? -2.837 -9.721 0.950 1.00 98.06 88 LEU A C 1
ATOM 719 O O . LEU A 1 88 ? -2.653 -9.915 -0.247 1.00 98.06 88 LEU A O 1
ATOM 723 N N . SER A 1 89 ? -2.180 -10.420 1.883 1.00 97.69 89 SER A N 1
ATOM 724 C CA . SER A 1 89 ? -1.265 -11.528 1.565 1.00 97.69 89 SER A CA 1
ATOM 725 C C . SER A 1 89 ? -1.961 -12.676 0.833 1.00 97.69 89 SER A C 1
ATOM 727 O O . SER A 1 89 ? -1.445 -13.154 -0.179 1.00 97.69 89 SER A O 1
ATOM 729 N N . GLU A 1 90 ? -3.126 -13.113 1.315 1.00 97.62 90 GLU A N 1
ATOM 730 C CA . GLU A 1 90 ? -3.918 -14.163 0.660 1.00 97.62 90 GLU A CA 1
ATOM 731 C C . GLU A 1 90 ? -4.371 -13.709 -0.727 1.00 97.62 90 GLU A C 1
ATOM 733 O O . GLU A 1 90 ? -4.183 -14.428 -1.710 1.00 97.62 90 GLU A O 1
ATOM 738 N N . LEU A 1 91 ? -4.868 -12.473 -0.827 1.00 97.94 91 LEU A N 1
ATOM 739 C CA . LEU A 1 91 ? -5.287 -11.882 -2.094 1.00 97.94 91 LEU A CA 1
ATOM 740 C C . LEU A 1 91 ? -4.132 -11.749 -3.097 1.00 97.94 91 LEU A C 1
ATOM 742 O O . LEU A 1 91 ? -4.344 -11.876 -4.299 1.00 97.94 91 LEU A O 1
ATOM 746 N N . CYS A 1 92 ? -2.909 -11.500 -2.633 1.00 97.56 92 CYS A N 1
ATOM 747 C CA . CYS A 1 92 ? -1.719 -11.381 -3.476 1.00 97.56 92 CYS A CA 1
ATOM 748 C C . CYS A 1 92 ? -0.977 -12.710 -3.681 1.00 97.56 92 CYS A C 1
ATOM 750 O O . CYS A 1 92 ? 0.197 -12.704 -4.058 1.00 97.56 92 CYS A O 1
ATOM 752 N N . THR A 1 93 ? -1.621 -13.852 -3.433 1.00 97.00 93 THR A N 1
ATOM 753 C CA . THR A 1 93 ? -1.009 -15.164 -3.657 1.00 97.00 93 THR A CA 1
ATOM 754 C C . THR A 1 93 ? -1.178 -15.620 -5.106 1.00 97.00 93 THR A C 1
ATOM 756 O O . THR A 1 93 ? -2.300 -15.765 -5.590 1.00 97.00 93 THR A O 1
ATOM 759 N N . TRP A 1 94 ? -0.066 -15.912 -5.781 1.00 95.06 94 TRP A N 1
ATOM 760 C CA . TRP A 1 94 ? -0.014 -16.531 -7.112 1.00 95.06 94 TRP A CA 1
ATOM 761 C C . TRP A 1 94 ? 0.817 -17.811 -7.030 1.00 95.06 94 TRP A C 1
ATOM 763 O O . TRP A 1 94 ? 1.870 -17.811 -6.397 1.00 95.06 94 TRP A O 1
ATOM 773 N N . ASP A 1 95 ? 0.341 -18.914 -7.611 1.00 92.25 95 ASP A N 1
ATOM 774 C CA . ASP A 1 95 ? 1.044 -20.211 -7.626 1.00 92.25 95 ASP A CA 1
ATOM 775 C C . ASP A 1 95 ? 1.601 -20.646 -6.250 1.00 92.25 95 ASP A C 1
ATOM 777 O O . ASP A 1 95 ? 2.714 -21.160 -6.121 1.00 92.25 95 ASP A O 1
ATOM 781 N N . GLY A 1 96 ? 0.835 -20.386 -5.184 1.00 92.62 96 GLY A N 1
ATOM 782 C CA . GLY A 1 96 ? 1.209 -20.713 -3.803 1.00 92.62 96 GLY A CA 1
ATOM 783 C C . GLY A 1 96 ? 2.265 -19.797 -3.168 1.00 92.62 96 GLY A C 1
ATOM 784 O O . GLY A 1 96 ? 2.760 -20.106 -2.085 1.00 92.62 96 GLY A O 1
ATOM 785 N N . ARG A 1 97 ? 2.622 -18.673 -3.802 1.00 94.81 97 ARG A N 1
ATOM 786 C CA . ARG A 1 97 ? 3.583 -17.681 -3.292 1.00 94.81 97 ARG A CA 1
ATOM 787 C C . ARG A 1 97 ? 2.933 -16.309 -3.139 1.00 94.81 97 ARG A C 1
ATOM 789 O O . ARG A 1 97 ? 2.176 -15.879 -4.001 1.00 94.81 97 ARG A O 1
ATOM 796 N N . VAL A 1 98 ? 3.263 -15.601 -2.060 1.00 95.94 98 VAL A N 1
ATOM 797 C CA . VAL A 1 98 ? 2.772 -14.237 -1.809 1.00 95.94 98 VAL A CA 1
ATOM 798 C C . VAL A 1 98 ? 3.610 -13.226 -2.590 1.00 95.94 98 VAL A C 1
ATOM 800 O O . VAL A 1 98 ? 4.821 -13.134 -2.394 1.00 95.94 98 VAL A O 1
ATOM 803 N N . PHE A 1 99 ? 2.958 -12.419 -3.425 1.00 96.19 99 PHE A N 1
ATOM 804 C CA . PHE A 1 99 ? 3.582 -11.363 -4.221 1.00 96.19 99 PHE A CA 1
ATOM 805 C C . PHE A 1 99 ? 3.303 -9.978 -3.628 1.00 96.19 99 PHE A C 1
ATOM 807 O O . PHE A 1 99 ? 2.596 -9.149 -4.203 1.00 96.19 99 PHE A O 1
ATOM 814 N N . ILE A 1 100 ? 3.892 -9.742 -2.452 1.00 96.50 100 ILE A N 1
ATOM 815 C CA . ILE A 1 100 ? 4.048 -8.420 -1.834 1.00 96.50 100 ILE A CA 1
ATOM 816 C C . ILE A 1 100 ? 5.544 -8.219 -1.579 1.00 96.50 100 ILE A C 1
ATOM 818 O O . ILE A 1 100 ? 6.124 -8.887 -0.723 1.00 96.50 100 ILE A O 1
ATOM 822 N N . THR A 1 101 ? 6.188 -7.327 -2.329 1.00 94.88 101 THR A N 1
ATOM 823 C CA . THR A 1 101 ? 7.650 -7.183 -2.327 1.00 94.88 101 THR A CA 1
ATOM 824 C C . THR A 1 101 ? 8.106 -5.802 -1.874 1.00 94.88 101 THR A C 1
ATOM 826 O O . THR A 1 101 ? 7.454 -4.795 -2.136 1.00 94.88 101 THR A O 1
ATOM 829 N N . GLU A 1 102 ? 9.257 -5.744 -1.200 1.00 94.69 102 GLU A N 1
ATOM 830 C CA . GLU A 1 102 ? 9.995 -4.501 -0.936 1.00 94.69 102 GLU A CA 1
ATOM 831 C C . GLU A 1 102 ? 10.661 -4.020 -2.227 1.00 94.69 102 GLU A C 1
ATOM 833 O O . GLU A 1 102 ? 11.755 -4.480 -2.571 1.00 94.69 102 GLU A O 1
ATOM 838 N N . GLY A 1 103 ? 9.983 -3.131 -2.955 1.00 94.44 103 GLY A N 1
ATOM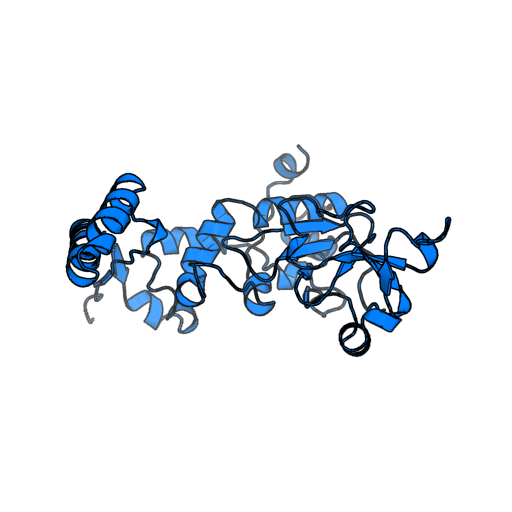 839 C CA . GLY A 1 103 ? 10.365 -2.750 -4.309 1.00 94.44 103 GLY A CA 1
ATOM 840 C C . GLY A 1 103 ? 10.298 -3.917 -5.296 1.00 94.44 103 GLY A C 1
ATOM 841 O O . GLY A 1 103 ? 9.986 -5.060 -4.955 1.00 94.44 103 GLY A O 1
ATOM 842 N N . ASP A 1 104 ? 10.617 -3.622 -6.545 1.00 95.12 104 ASP A N 1
ATOM 843 C CA . ASP A 1 104 ? 10.877 -4.614 -7.592 1.00 95.12 104 ASP A CA 1
ATOM 844 C C . ASP A 1 104 ? 12.302 -4.494 -8.150 1.00 95.12 104 ASP A C 1
ATOM 846 O O . ASP A 1 104 ? 12.714 -5.314 -8.966 1.00 95.12 104 ASP A O 1
ATOM 850 N N . THR A 1 105 ? 13.081 -3.520 -7.675 1.00 95.62 105 THR A N 1
ATOM 851 C CA . THR A 1 105 ? 14.497 -3.374 -8.014 1.00 95.62 105 THR A CA 1
ATOM 852 C C . THR A 1 105 ? 15.322 -4.446 -7.289 1.00 95.62 105 THR A C 1
ATOM 854 O O . THR A 1 105 ? 15.022 -4.848 -6.154 1.00 95.62 105 THR A O 1
ATOM 857 N N . THR A 1 106 ? 16.348 -4.977 -7.954 1.00 95.00 106 THR A N 1
ATOM 858 C CA . THR A 1 106 ? 17.283 -5.925 -7.340 1.00 95.00 106 THR A CA 1
ATOM 859 C C . THR A 1 106 ? 18.212 -5.210 -6.363 1.00 95.00 106 THR A C 1
ATOM 861 O O . THR A 1 106 ? 18.516 -4.024 -6.499 1.00 95.00 106 THR A O 1
ATOM 864 N N . ARG A 1 107 ? 18.704 -5.944 -5.362 1.00 92.50 107 ARG A N 1
ATOM 865 C CA . ARG A 1 107 ? 19.603 -5.377 -4.350 1.00 92.50 107 ARG A CA 1
ATOM 866 C C . ARG A 1 107 ? 20.900 -4.839 -4.960 1.00 92.50 107 ARG A C 1
ATOM 868 O O . ARG A 1 107 ? 21.317 -3.741 -4.613 1.00 92.50 107 ARG A O 1
ATOM 875 N N . GLU A 1 108 ? 21.482 -5.582 -5.899 1.00 93.44 108 GLU A N 1
ATOM 876 C CA . GLU A 1 108 ? 22.680 -5.157 -6.631 1.00 93.44 108 GLU A CA 1
ATOM 877 C C . GLU A 1 108 ? 22.441 -3.836 -7.377 1.00 93.44 108 GLU A C 1
ATOM 879 O O . GLU A 1 108 ? 23.275 -2.931 -7.333 1.00 93.44 108 GLU A O 1
ATOM 884 N N . ALA A 1 109 ? 21.286 -3.698 -8.037 1.00 93.88 109 ALA A N 1
ATOM 885 C CA . ALA A 1 109 ? 20.973 -2.490 -8.780 1.00 93.88 109 ALA A CA 1
ATOM 886 C C . ALA A 1 109 ? 20.732 -1.278 -7.874 1.00 93.88 109 ALA A C 1
ATOM 888 O O . ALA A 1 109 ? 21.139 -0.176 -8.235 1.00 93.88 109 ALA A O 1
ATOM 889 N N . GLU A 1 110 ? 20.128 -1.461 -6.695 1.00 93.25 110 GLU A N 1
ATOM 890 C CA . GLU A 1 110 ? 20.016 -0.380 -5.708 1.00 93.25 110 GLU A CA 1
ATOM 891 C C . GLU A 1 110 ? 21.385 0.045 -5.154 1.00 93.25 110 GLU A C 1
ATOM 893 O O . GLU A 1 110 ? 21.630 1.240 -4.986 1.00 93.25 110 GLU A O 1
ATOM 898 N N . GLU A 1 111 ? 22.292 -0.906 -4.905 1.00 94.19 111 GLU A N 1
ATOM 899 C CA . GLU A 1 111 ? 23.662 -0.627 -4.443 1.00 94.19 111 GLU A CA 1
ATOM 900 C C . GLU A 1 111 ? 24.495 0.108 -5.513 1.00 94.19 111 GLU A C 1
ATOM 902 O O . GLU A 1 111 ? 25.356 0.921 -5.178 1.00 94.19 111 GLU A O 1
ATOM 907 N N . GLN A 1 112 ? 24.198 -0.110 -6.799 1.00 94.25 112 GLN A N 1
ATOM 908 C CA . GLN A 1 112 ? 24.868 0.520 -7.945 1.00 94.25 112 GLN A CA 1
ATOM 909 C C . GLN A 1 112 ? 23.920 1.415 -8.760 1.00 94.25 112 GLN A C 1
ATOM 911 O O . GLN A 1 112 ? 23.951 1.410 -9.993 1.00 94.25 112 GLN A O 1
ATOM 916 N N . LEU A 1 113 ? 23.068 2.201 -8.094 1.00 92.62 113 LEU A N 1
ATOM 917 C CA . LEU A 1 113 ? 21.954 2.898 -8.750 1.00 92.62 113 LEU A CA 1
ATOM 918 C C . LEU A 1 113 ? 22.378 3.774 -9.944 1.00 92.62 113 LEU A C 1
ATOM 920 O O . LEU A 1 113 ? 21.671 3.825 -10.947 1.00 92.62 113 LEU A O 1
ATOM 924 N N . SER A 1 114 ? 23.542 4.425 -9.888 1.00 92.06 114 SER A N 1
ATOM 925 C CA . SER A 1 114 ? 24.070 5.247 -10.991 1.00 92.06 114 SER A CA 1
ATOM 926 C C . SER A 1 114 ? 24.340 4.461 -12.281 1.00 92.06 114 SER A C 1
ATOM 928 O O . SER A 1 114 ? 24.212 5.021 -13.362 1.00 92.06 114 SER A O 1
ATOM 930 N N . LYS A 1 115 ? 24.667 3.166 -12.193 1.00 94.44 115 LYS A N 1
ATOM 931 C CA . LYS A 1 115 ? 24.910 2.285 -13.351 1.00 94.44 115 LYS A CA 1
ATOM 932 C C . LYS A 1 115 ? 23.609 1.880 -14.051 1.00 94.44 115 LYS A C 1
ATOM 934 O O . LYS A 1 115 ? 23.575 1.692 -15.269 1.00 94.44 115 LYS A O 1
ATOM 939 N N . TYR A 1 116 ? 22.541 1.723 -13.273 1.00 95.75 116 TYR A N 1
ATOM 940 C CA . TYR A 1 116 ? 21.256 1.199 -13.737 1.00 95.75 116 TYR A CA 1
ATOM 941 C C . TYR A 1 116 ? 20.199 2.279 -13.971 1.00 95.75 116 TYR A C 1
ATOM 943 O O . TYR A 1 116 ? 19.097 1.960 -14.419 1.00 95.75 116 TYR A O 1
ATOM 951 N N . THR A 1 117 ? 20.518 3.543 -13.701 1.00 95.69 117 THR A N 1
ATOM 952 C CA . THR A 1 117 ? 19.595 4.663 -13.888 1.00 95.69 117 THR A CA 1
ATOM 953 C C . THR A 1 117 ? 20.149 5.703 -14.845 1.00 95.69 117 THR A C 1
ATOM 955 O O . THR A 1 117 ? 21.356 5.796 -15.045 1.00 95.69 117 THR A O 1
ATOM 958 N N . LEU A 1 118 ? 19.252 6.484 -15.440 1.00 94.38 118 LEU A N 1
ATOM 959 C CA . LEU A 1 118 ? 19.598 7.685 -16.196 1.00 94.38 118 LEU A CA 1
ATOM 960 C C . LEU A 1 118 ? 18.649 8.834 -15.831 1.00 94.38 118 LEU A C 1
ATOM 962 O O . LEU A 1 118 ? 17.491 8.563 -15.485 1.00 94.38 118 LEU A O 1
ATOM 966 N N . PRO A 1 119 ? 19.105 10.098 -15.862 1.00 93.94 119 PRO A N 1
ATOM 967 C CA . PRO A 1 119 ? 18.229 11.256 -15.696 1.00 93.94 119 PRO A CA 1
ATOM 968 C C . PRO A 1 119 ? 17.124 11.266 -16.753 1.00 93.94 119 PRO A C 1
ATOM 970 O O . PRO A 1 119 ? 17.388 11.022 -17.926 1.00 93.94 119 PRO A O 1
ATOM 973 N N . ALA A 1 120 ? 15.883 11.572 -16.372 1.00 90.62 120 ALA A N 1
ATOM 974 C CA . ALA A 1 120 ? 14.759 11.568 -17.315 1.00 90.62 120 ALA A CA 1
ATOM 975 C C . ALA A 1 120 ? 14.957 12.533 -18.503 1.00 90.62 120 ALA A C 1
ATOM 977 O O . ALA A 1 120 ? 14.463 12.265 -19.596 1.00 90.62 120 ALA A O 1
ATOM 978 N N . SER A 1 121 ? 15.712 13.616 -18.303 1.00 88.81 121 SER A N 1
ATOM 979 C CA . SER A 1 121 ? 16.108 14.577 -19.340 1.00 88.81 121 SER A CA 1
ATOM 980 C C . SER A 1 121 ? 17.013 13.987 -20.426 1.00 88.81 121 SER A C 1
ATOM 982 O O . SER A 1 121 ? 17.079 14.530 -21.522 1.00 88.81 121 SER A O 1
ATOM 984 N N . GLU A 1 122 ? 17.701 12.884 -20.134 1.00 89.50 122 GLU A N 1
ATOM 985 C CA . GLU A 1 122 ? 18.627 12.196 -21.042 1.00 89.50 122 GLU A CA 1
ATOM 986 C C . GLU A 1 122 ? 17.984 10.955 -21.685 1.00 89.50 122 GLU A C 1
ATOM 988 O O . GLU A 1 122 ? 18.662 10.127 -22.296 1.00 89.50 122 GLU A O 1
ATOM 993 N N . ALA A 1 123 ? 16.667 10.790 -21.531 1.00 86.06 123 ALA A N 1
ATOM 994 C CA . ALA A 1 123 ? 15.961 9.627 -22.037 1.00 86.06 123 ALA A CA 1
ATOM 995 C C . ALA A 1 123 ? 15.948 9.598 -23.581 1.00 86.06 123 ALA A C 1
ATOM 997 O O . ALA A 1 123 ? 15.523 10.571 -24.210 1.00 86.06 123 ALA A O 1
ATOM 998 N N . PRO A 1 124 ? 16.342 8.479 -24.219 1.00 84.75 124 PRO A N 1
ATOM 999 C CA . PRO A 1 124 ? 16.212 8.326 -25.666 1.00 84.75 124 PRO A CA 1
ATOM 1000 C C . PRO A 1 124 ? 14.735 8.260 -26.082 1.00 84.75 124 PRO A C 1
ATOM 1002 O O . PRO A 1 124 ? 13.885 7.852 -25.296 1.00 84.75 124 PRO A O 1
ATOM 1005 N N . LEU A 1 125 ? 14.425 8.587 -27.342 1.00 81.12 125 LEU A N 1
ATOM 1006 C CA . LEU A 1 125 ? 13.050 8.596 -27.879 1.00 81.12 125 LEU A CA 1
ATOM 1007 C C . LEU A 1 125 ? 12.271 7.289 -27.619 1.00 81.12 125 LEU A C 1
ATOM 1009 O O . LEU A 1 125 ? 11.076 7.332 -27.333 1.00 81.12 125 LEU A O 1
ATOM 1013 N N . GLU A 1 126 ? 12.947 6.137 -27.643 1.00 85.38 126 GLU A N 1
ATOM 1014 C CA . GLU A 1 126 ? 12.342 4.806 -27.469 1.00 85.38 126 GLU A CA 1
ATOM 1015 C C . GLU A 1 126 ? 12.667 4.146 -26.113 1.00 85.38 126 GLU A C 1
ATOM 1017 O O . GLU A 1 126 ? 12.713 2.923 -25.986 1.00 85.38 126 GLU A O 1
ATOM 1022 N N . TRP A 1 127 ? 12.867 4.939 -25.055 1.00 85.81 127 TRP A N 1
ATOM 1023 C CA . TRP A 1 127 ? 13.304 4.427 -23.748 1.00 85.81 127 TRP A CA 1
ATOM 1024 C C . TRP A 1 127 ? 12.370 3.386 -23.113 1.00 85.81 127 TRP A C 1
ATOM 1026 O O . TRP A 1 127 ? 12.831 2.557 -22.332 1.00 85.81 127 TRP A O 1
ATOM 1036 N N . LYS A 1 128 ? 11.064 3.405 -23.420 1.00 85.19 128 LYS A N 1
ATOM 1037 C CA . LYS A 1 128 ? 10.049 2.557 -22.758 1.00 85.19 128 LYS A CA 1
ATOM 1038 C C . LYS A 1 128 ? 10.304 1.055 -22.902 1.00 85.19 128 LYS A C 1
ATOM 1040 O O . LYS A 1 128 ? 9.784 0.270 -22.110 1.00 85.19 128 LYS A O 1
ATOM 1045 N N . ARG A 1 129 ? 11.087 0.640 -23.901 1.00 87.44 129 ARG A N 1
ATOM 1046 C CA . ARG A 1 129 ? 11.480 -0.761 -24.070 1.00 87.44 129 ARG A CA 1
ATOM 1047 C C . ARG A 1 129 ? 12.473 -1.200 -22.994 1.00 87.44 129 ARG A C 1
ATOM 1049 O O . ARG A 1 129 ? 12.274 -2.240 -22.374 1.00 87.44 129 ARG A O 1
ATOM 1056 N N . ASP A 1 130 ? 13.481 -0.372 -22.745 1.00 91.75 130 ASP A N 1
ATOM 1057 C CA . ASP A 1 130 ? 14.645 -0.731 -21.931 1.00 91.75 130 ASP A CA 1
ATOM 1058 C C . ASP A 1 130 ? 14.599 -0.141 -20.520 1.00 91.75 130 ASP A C 1
ATOM 1060 O O . ASP A 1 130 ? 15.377 -0.547 -19.654 1.00 91.75 130 ASP A O 1
ATOM 1064 N N . TYR A 1 131 ? 13.682 0.796 -20.271 1.00 94.88 131 TYR A N 1
ATOM 1065 C CA . TYR A 1 131 ? 13.577 1.523 -19.015 1.00 94.88 131 TYR A CA 1
ATOM 1066 C C . TYR A 1 131 ? 12.143 1.617 -18.483 1.00 94.88 131 TYR A C 1
ATOM 1068 O O . TYR A 1 131 ? 11.148 1.475 -19.200 1.00 94.88 131 TYR A O 1
ATOM 1076 N N . ARG A 1 132 ? 12.050 1.893 -17.184 1.00 95.25 132 ARG A N 1
ATOM 1077 C CA . ARG A 1 132 ? 10.831 2.229 -16.446 1.00 95.25 132 ARG A CA 1
ATOM 1078 C C . ARG A 1 132 ? 11.026 3.527 -15.672 1.00 95.25 132 ARG A C 1
ATOM 1080 O O . ARG A 1 132 ? 12.154 3.909 -15.363 1.00 95.25 132 ARG A O 1
ATOM 1087 N N . MET A 1 133 ? 9.931 4.202 -15.338 1.00 96.38 133 MET A N 1
ATOM 1088 C CA . MET A 1 133 ? 9.974 5.398 -14.491 1.00 96.38 133 MET A CA 1
ATOM 1089 C C . MET A 1 133 ? 10.329 4.999 -13.056 1.00 96.38 133 MET A C 1
ATOM 1091 O O . MET A 1 133 ? 9.593 4.244 -12.423 1.00 96.38 133 MET A O 1
ATOM 1095 N N . MET A 1 134 ? 11.456 5.481 -12.533 1.00 96.88 134 MET A N 1
ATOM 1096 C CA . MET A 1 134 ? 11.915 5.088 -11.201 1.00 96.88 134 MET A CA 1
ATOM 1097 C C . MET A 1 134 ? 11.095 5.787 -10.110 1.00 96.88 134 MET A C 1
ATOM 1099 O O . MET A 1 134 ? 10.993 7.015 -10.096 1.00 96.88 134 MET A O 1
ATOM 1103 N N . LEU A 1 135 ? 10.567 5.021 -9.155 1.00 97.06 135 LEU A N 1
ATOM 1104 C CA . LEU A 1 135 ? 9.827 5.529 -8.002 1.00 97.06 135 LEU A CA 1
ATOM 1105 C C . LEU A 1 135 ? 10.554 5.248 -6.681 1.00 97.06 135 LEU A C 1
ATOM 1107 O O . LEU A 1 135 ? 10.952 4.119 -6.389 1.00 97.06 135 LEU A O 1
ATOM 1111 N N . LYS A 1 136 ? 10.637 6.287 -5.843 1.00 95.38 136 LYS A N 1
ATOM 1112 C CA . LYS A 1 136 ? 10.928 6.226 -4.402 1.00 95.38 136 LYS A CA 1
ATOM 1113 C C . LYS A 1 136 ? 9.649 6.508 -3.603 1.00 95.38 136 LYS A C 1
ATOM 1115 O O . LYS A 1 136 ? 8.684 7.059 -4.130 1.00 95.38 136 LYS A O 1
ATOM 1120 N N . GLY A 1 137 ? 9.636 6.211 -2.303 1.00 92.69 137 GLY A N 1
ATOM 1121 C CA . GLY A 1 137 ? 8.468 6.434 -1.433 1.00 92.69 137 GLY A CA 1
ATOM 1122 C C . GLY A 1 137 ? 7.948 7.879 -1.452 1.00 92.69 137 GLY A C 1
ATOM 1123 O O . GLY A 1 137 ? 6.752 8.123 -1.305 1.00 92.69 137 GLY A O 1
ATOM 1124 N N . GLY A 1 138 ? 8.826 8.854 -1.710 1.00 92.38 138 GLY A N 1
ATOM 1125 C CA . GLY A 1 138 ? 8.456 10.259 -1.902 1.00 92.38 138 GLY A CA 1
ATOM 1126 C C . GLY A 1 138 ? 7.545 10.520 -3.109 1.00 92.38 138 GLY A C 1
ATOM 1127 O O . GLY A 1 138 ? 6.788 11.490 -3.074 1.00 92.38 138 GLY A O 1
ATOM 1128 N N . ASN A 1 139 ? 7.558 9.653 -4.125 1.00 95.38 139 ASN A N 1
ATOM 1129 C CA . ASN A 1 139 ? 6.721 9.762 -5.322 1.00 95.38 139 ASN A CA 1
ATOM 1130 C C . ASN A 1 139 ? 5.313 9.194 -5.127 1.00 95.38 139 ASN A C 1
ATOM 1132 O O . ASN A 1 139 ? 4.418 9.524 -5.893 1.00 95.38 139 ASN A O 1
ATOM 1136 N N . VAL A 1 140 ? 5.080 8.349 -4.123 1.00 96.75 140 VAL A N 1
ATOM 1137 C CA . VAL A 1 140 ? 3.769 7.713 -3.945 1.00 96.75 140 VAL A CA 1
ATOM 1138 C C . VAL A 1 140 ? 2.798 8.704 -3.291 1.00 96.75 140 VAL A C 1
ATOM 1140 O O . VAL A 1 140 ? 3.076 9.268 -2.221 1.00 96.75 140 VAL A O 1
ATOM 1143 N N . ARG A 1 141 ? 1.660 8.945 -3.948 1.00 95.69 141 ARG A N 1
ATOM 1144 C CA . ARG A 1 141 ? 0.491 9.665 -3.418 1.00 95.69 141 ARG A CA 1
ATOM 1145 C C . ARG A 1 141 ? -0.716 8.732 -3.446 1.00 95.69 141 ARG A C 1
ATOM 1147 O O . ARG A 1 141 ? -0.645 7.646 -4.011 1.00 95.69 141 ARG A O 1
ATOM 1154 N N . LYS A 1 142 ? -1.817 9.134 -2.807 1.00 95.56 142 LYS A N 1
ATOM 1155 C CA . LYS A 1 142 ? -3.055 8.351 -2.878 1.00 95.56 142 LYS A CA 1
ATOM 1156 C C . LYS A 1 142 ? -3.499 8.248 -4.335 1.00 95.56 142 LYS A C 1
ATOM 1158 O O . LYS A 1 142 ? -3.556 9.259 -5.031 1.00 95.56 142 LYS A O 1
ATOM 1163 N N . TYR A 1 143 ? -3.799 7.029 -4.760 1.00 96.00 143 TYR A N 1
ATOM 1164 C CA . TYR A 1 143 ? -4.260 6.620 -6.087 1.00 96.00 143 TYR A CA 1
ATOM 1165 C C . TYR A 1 143 ? -3.252 6.770 -7.229 1.00 96.00 143 TYR A C 1
ATOM 1167 O O . TYR A 1 143 ? -3.216 5.902 -8.095 1.00 96.00 143 TYR A O 1
ATOM 1175 N N . VAL A 1 144 ? -2.391 7.787 -7.226 1.00 95.38 144 VAL A N 1
ATOM 1176 C CA . VAL A 1 144 ? -1.511 8.089 -8.364 1.00 95.38 144 VAL A CA 1
ATOM 1177 C C . VAL A 1 144 ? -0.041 8.256 -7.964 1.00 95.38 144 VAL A C 1
ATOM 1179 O O . VAL A 1 144 ? 0.261 8.880 -6.942 1.00 95.38 144 VAL A O 1
ATOM 1182 N N . PRO A 1 145 ? 0.909 7.742 -8.764 1.00 95.81 145 PRO A N 1
ATOM 1183 C CA . PRO A 1 145 ? 2.315 8.095 -8.623 1.00 95.81 145 PRO A CA 1
ATOM 1184 C C . PRO A 1 145 ? 2.561 9.535 -9.084 1.00 95.81 145 PRO A C 1
ATOM 1186 O O . PRO A 1 145 ? 2.070 9.969 -10.121 1.00 95.81 145 PRO A O 1
ATOM 1189 N N . GLN A 1 146 ? 3.372 10.273 -8.335 1.00 94.19 146 GLN A N 1
ATOM 1190 C CA . GLN A 1 146 ? 3.849 11.602 -8.696 1.00 94.19 146 GLN A CA 1
ATOM 1191 C C . GLN A 1 146 ? 5.270 11.487 -9.255 1.00 94.19 146 GLN A C 1
ATOM 1193 O O . GLN A 1 146 ? 6.263 11.540 -8.521 1.00 94.19 146 GLN A O 1
ATOM 1198 N N . TRP A 1 147 ? 5.352 11.315 -10.570 1.00 94.19 147 TRP A N 1
ATOM 1199 C CA . TRP A 1 147 ? 6.595 11.297 -11.335 1.00 94.19 147 TRP A CA 1
ATOM 1200 C C . TRP A 1 147 ? 6.475 12.284 -12.495 1.00 94.19 147 TRP A C 1
ATOM 1202 O O . TRP A 1 147 ? 5.427 12.364 -13.131 1.00 94.19 147 TRP A O 1
ATOM 1212 N N . SER A 1 148 ? 7.526 13.057 -12.752 1.00 88.44 148 SER A N 1
ATOM 1213 C CA . SER A 1 148 ? 7.543 14.049 -13.828 1.00 88.44 148 SER A CA 1
ATOM 1214 C C . SER A 1 148 ? 8.922 14.084 -14.470 1.00 88.44 148 SER A C 1
ATOM 1216 O O . SER A 1 148 ? 9.897 14.208 -13.728 1.00 88.44 148 SER A O 1
ATOM 1218 N N . PRO A 1 149 ? 9.038 14.048 -15.808 1.00 86.06 149 PRO A N 1
ATOM 1219 C CA . PRO A 1 149 ? 10.337 14.130 -16.475 1.00 86.06 149 PRO A CA 1
ATOM 1220 C C . PRO A 1 149 ? 11.017 15.495 -16.284 1.00 86.06 149 PRO A C 1
ATOM 1222 O O . PRO A 1 149 ? 12.213 15.613 -16.514 1.00 86.06 149 PRO A O 1
ATOM 1225 N N . TYR A 1 150 ? 10.269 16.511 -15.841 1.00 84.12 150 TYR A N 1
ATOM 1226 C CA . TYR A 1 150 ? 10.758 17.875 -15.622 1.00 84.12 150 TYR A CA 1
ATOM 1227 C C . TYR A 1 150 ? 11.331 18.111 -14.220 1.00 84.12 150 TYR A C 1
ATOM 1229 O O . TYR A 1 150 ? 11.792 19.208 -13.926 1.00 84.12 150 TYR A O 1
ATOM 1237 N N . ASN A 1 151 ? 11.259 17.122 -13.329 1.00 85.12 151 ASN A N 1
ATOM 1238 C CA . ASN A 1 151 ? 11.887 17.213 -12.017 1.00 85.12 151 ASN A CA 1
ATOM 1239 C C . ASN A 1 151 ? 13.334 16.710 -12.123 1.00 85.12 151 ASN A C 1
ATOM 1241 O O . ASN A 1 151 ? 13.551 15.595 -12.591 1.00 85.12 151 ASN A O 1
ATOM 1245 N N . GLU A 1 152 ? 14.300 17.512 -11.672 1.00 80.12 152 GLU A N 1
ATOM 1246 C CA . GLU A 1 152 ? 15.743 17.214 -11.717 1.00 80.12 152 GLU A CA 1
ATOM 1247 C C . GLU A 1 152 ? 16.104 15.889 -11.023 1.00 80.12 152 GLU A C 1
ATOM 1249 O O . GLU A 1 152 ? 17.043 15.196 -11.410 1.00 80.12 152 GLU A O 1
ATOM 1254 N N . ASP A 1 153 ? 15.303 15.490 -10.034 1.00 85.25 153 ASP A N 1
ATOM 1255 C CA . ASP A 1 153 ? 15.452 14.241 -9.288 1.00 85.25 153 ASP A CA 1
ATOM 1256 C C . ASP A 1 153 ? 14.875 13.008 -10.011 1.00 85.25 153 ASP A C 1
ATOM 1258 O O . ASP A 1 153 ? 15.047 11.874 -9.543 1.00 85.25 153 ASP A O 1
ATOM 1262 N N . SER A 1 154 ? 14.127 13.199 -11.103 1.00 93.00 154 SER A N 1
ATOM 1263 C CA . SER A 1 154 ? 13.459 12.104 -11.803 1.00 93.00 154 SER A CA 1
ATOM 1264 C C . SER A 1 154 ? 14.438 11.299 -12.632 1.00 93.00 154 SER A C 1
ATOM 1266 O O . SER A 1 154 ? 15.103 11.800 -13.539 1.00 93.00 154 SER A O 1
ATOM 1268 N N . LYS A 1 155 ? 14.459 9.995 -12.364 1.00 95.69 155 LYS A N 1
ATOM 1269 C CA . LYS A 1 155 ? 15.277 9.040 -13.103 1.00 95.69 155 LYS A CA 1
ATOM 1270 C C . LYS A 1 155 ? 14.421 7.974 -13.758 1.00 95.69 155 LYS A C 1
ATOM 1272 O O . LYS A 1 155 ? 13.323 7.649 -13.297 1.00 95.69 155 LYS A O 1
ATOM 1277 N N . LEU A 1 156 ? 14.965 7.418 -14.824 1.00 96.31 156 LEU A N 1
ATOM 1278 C CA . LEU A 1 156 ? 14.541 6.155 -15.395 1.00 96.31 156 LEU A CA 1
ATOM 1279 C C . LEU A 1 156 ? 15.457 5.046 -14.872 1.00 96.31 156 LEU A C 1
ATOM 1281 O O . LEU A 1 156 ? 16.643 5.285 -14.651 1.00 96.31 156 LEU A O 1
ATOM 1285 N N . ILE A 1 157 ? 14.922 3.843 -14.680 1.00 96.44 157 ILE A N 1
ATOM 1286 C CA . ILE A 1 157 ? 15.669 2.652 -14.257 1.00 96.44 157 ILE A CA 1
ATOM 1287 C C . ILE A 1 157 ? 15.603 1.583 -15.346 1.00 96.44 157 ILE A C 1
ATOM 1289 O O . ILE A 1 157 ? 14.551 1.392 -15.956 1.00 96.44 157 ILE A O 1
ATOM 1293 N N . ARG A 1 158 ? 16.724 0.912 -15.626 1.00 95.19 158 ARG A N 1
ATOM 1294 C CA . ARG A 1 158 ? 16.797 -0.149 -16.640 1.00 95.19 158 ARG A CA 1
ATOM 1295 C C . ARG A 1 158 ? 15.920 -1.338 -16.248 1.00 95.19 158 ARG A C 1
ATOM 1297 O O . ARG A 1 158 ? 15.898 -1.741 -15.092 1.00 95.19 158 ARG A O 1
ATOM 1304 N N . VAL A 1 159 ? 15.262 -1.966 -17.219 1.00 93.44 159 VAL A N 1
ATOM 1305 C CA . VAL A 1 159 ? 14.421 -3.154 -16.987 1.00 93.44 159 VAL A CA 1
ATOM 1306 C C . VAL A 1 159 ? 15.232 -4.326 -16.420 1.00 93.44 159 VAL A C 1
ATOM 1308 O O . VAL A 1 159 ? 14.732 -5.049 -15.568 1.00 93.44 159 VAL A O 1
ATOM 1311 N N . ASN A 1 160 ? 16.502 -4.486 -16.809 1.00 93.44 160 ASN A N 1
ATOM 1312 C CA . ASN A 1 160 ? 17.370 -5.547 -16.277 1.00 93.44 160 ASN A CA 1
ATOM 1313 C C . ASN A 1 160 ? 17.803 -5.343 -14.810 1.00 93.44 160 ASN A C 1
ATOM 1315 O O . ASN A 1 160 ? 18.399 -6.243 -14.227 1.00 93.44 160 ASN A O 1
ATOM 1319 N N . ALA A 1 161 ? 17.515 -4.181 -14.218 1.00 94.88 161 ALA A N 1
ATOM 1320 C CA . ALA A 1 161 ? 17.666 -3.941 -12.786 1.00 94.88 161 ALA A CA 1
ATOM 1321 C C . ALA A 1 161 ? 16.442 -4.390 -11.975 1.00 94.88 161 ALA A C 1
ATOM 1323 O O . ALA A 1 161 ? 16.477 -4.341 -10.745 1.00 94.88 161 ALA A O 1
ATOM 1324 N N . LEU A 1 162 ? 15.360 -4.800 -12.641 1.00 94.56 162 LEU A N 1
ATOM 1325 C CA . LEU A 1 162 ? 14.122 -5.240 -12.011 1.00 94.56 162 LEU A CA 1
ATOM 1326 C C . LEU A 1 162 ? 14.098 -6.766 -11.881 1.00 94.56 162 LEU A C 1
ATOM 1328 O O . LEU A 1 162 ? 14.687 -7.491 -12.684 1.00 94.56 162 LEU A O 1
ATOM 1332 N N . ARG A 1 163 ? 13.400 -7.265 -10.862 1.00 92.44 163 ARG A N 1
ATOM 1333 C CA . ARG A 1 163 ? 13.188 -8.700 -10.648 1.00 92.44 163 ARG A CA 1
ATOM 1334 C C . ARG A 1 163 ? 12.309 -9.263 -11.765 1.00 92.44 163 ARG A C 1
ATOM 1336 O O . ARG A 1 163 ? 11.226 -8.748 -12.026 1.00 92.44 163 ARG A O 1
ATOM 1343 N N . SER A 1 164 ? 12.764 -10.340 -12.397 1.00 84.38 164 SER A N 1
ATOM 1344 C CA . SER A 1 164 ? 12.079 -10.983 -13.527 1.00 84.38 164 SER A CA 1
ATOM 1345 C C . SER A 1 164 ? 10.934 -11.914 -13.117 1.00 84.38 164 SER A C 1
ATOM 1347 O O . SER A 1 164 ? 10.094 -12.248 -13.943 1.00 84.38 164 SER A O 1
ATOM 1349 N N . GLU A 1 165 ? 10.894 -12.333 -11.855 1.00 84.62 165 GLU A N 1
ATOM 1350 C CA . GLU A 1 165 ? 9.952 -13.324 -11.313 1.00 84.62 165 GLU A CA 1
ATOM 1351 C C . GLU A 1 165 ? 8.593 -12.747 -10.882 1.00 84.62 165 GLU A C 1
ATOM 1353 O O . GLU A 1 165 ? 7.807 -13.435 -10.237 1.00 84.62 165 GLU A O 1
ATOM 1358 N N . LEU A 1 166 ? 8.321 -11.478 -11.195 1.00 87.88 166 LEU A N 1
ATOM 1359 C CA . LEU A 1 166 ? 7.117 -10.780 -10.747 1.00 87.88 166 LEU A CA 1
ATOM 1360 C C . LEU A 1 166 ? 5.956 -10.931 -11.746 1.00 87.88 166 LEU A C 1
ATOM 1362 O O . LEU A 1 166 ? 6.195 -10.947 -12.956 1.00 87.88 166 LEU A O 1
ATOM 1366 N N . PRO A 1 167 ? 4.694 -10.980 -11.274 1.00 86.69 167 PRO A N 1
ATOM 1367 C CA . PRO A 1 167 ? 3.535 -11.054 -12.153 1.00 86.69 167 PRO A CA 1
ATOM 1368 C C . PRO A 1 167 ? 3.454 -9.856 -13.104 1.00 86.69 167 PRO A C 1
ATOM 1370 O O . PRO A 1 167 ? 3.628 -8.703 -12.704 1.00 86.69 167 PRO A O 1
ATOM 1373 N N . SER A 1 168 ? 3.113 -10.112 -14.367 1.00 85.81 168 SER A N 1
ATOM 1374 C CA . SER A 1 168 ? 2.794 -9.059 -15.336 1.00 85.81 168 SER A CA 1
ATOM 1375 C C . SER A 1 168 ? 1.317 -8.667 -15.211 1.00 85.81 168 SER A C 1
ATOM 1377 O O . SER A 1 168 ? 0.491 -9.002 -16.055 1.00 85.81 168 SER A O 1
ATOM 1379 N N . ALA A 1 169 ? 0.971 -8.014 -14.101 1.00 91.88 169 ALA A N 1
ATOM 1380 C CA . ALA A 1 169 ? -0.400 -7.643 -13.757 1.00 91.88 169 ALA A CA 1
ATOM 1381 C C . ALA A 1 169 ? -0.472 -6.219 -13.171 1.00 91.88 169 ALA A C 1
ATOM 1383 O O . ALA A 1 169 ? 0.530 -5.730 -12.634 1.00 91.88 169 ALA A O 1
ATOM 1384 N N . PRO A 1 170 ? -1.648 -5.555 -13.232 1.00 96.44 170 PRO A N 1
ATOM 1385 C CA . PRO A 1 170 ? -1.904 -4.338 -12.470 1.00 96.44 170 PRO A CA 1
ATOM 1386 C C . PRO A 1 170 ? -1.510 -4.514 -11.005 1.00 96.44 170 PRO A C 1
ATOM 1388 O O . PRO A 1 170 ? -1.782 -5.550 -10.398 1.00 96.44 170 PRO A O 1
ATOM 1391 N N . ARG A 1 171 ? -0.864 -3.498 -10.437 1.00 97.38 171 ARG A N 1
ATOM 1392 C CA . ARG A 1 171 ? -0.262 -3.609 -9.107 1.00 97.38 171 ARG A CA 1
ATOM 1393 C C . ARG A 1 171 ? -0.448 -2.361 -8.264 1.00 97.38 171 ARG A C 1
ATOM 1395 O O . ARG A 1 171 ? -0.584 -1.244 -8.767 1.00 97.38 171 ARG A O 1
ATOM 1402 N N . LEU A 1 172 ? -0.415 -2.576 -6.959 1.00 98.44 172 LEU A N 1
ATOM 1403 C CA . LEU A 1 172 ? -0.467 -1.548 -5.933 1.00 98.44 172 LEU A CA 1
ATOM 1404 C C . LEU A 1 172 ? 0.951 -1.091 -5.605 1.00 98.44 172 LEU A C 1
ATOM 1406 O O . LEU A 1 172 ? 1.855 -1.911 -5.455 1.00 98.44 172 LEU A O 1
ATOM 1410 N N . LEU A 1 173 ? 1.118 0.215 -5.435 1.00 98.25 173 LEU A N 1
ATOM 1411 C CA . LEU A 1 173 ? 2.361 0.853 -5.023 1.00 98.25 173 LEU A CA 1
ATOM 1412 C C . LEU A 1 173 ? 2.153 1.485 -3.650 1.00 98.25 173 LEU A C 1
ATOM 1414 O O . LEU A 1 173 ? 1.494 2.517 -3.526 1.00 98.25 173 LEU A O 1
ATOM 1418 N N . ILE A 1 174 ? 2.688 0.859 -2.610 1.00 98.00 174 ILE A N 1
ATOM 1419 C CA . ILE A 1 174 ? 2.420 1.209 -1.215 1.00 98.00 174 ILE A CA 1
ATOM 1420 C C . ILE A 1 174 ? 3.636 1.927 -0.636 1.00 98.00 174 ILE A C 1
ATOM 1422 O O . ILE A 1 174 ? 4.760 1.431 -0.671 1.00 98.00 174 ILE A O 1
ATOM 1426 N N . LYS A 1 175 ? 3.428 3.122 -0.090 1.00 96.12 175 LYS A N 1
ATOM 1427 C CA . LYS A 1 175 ? 4.502 3.931 0.494 1.00 96.12 175 LYS A CA 1
ATOM 1428 C C . LYS A 1 175 ? 5.028 3.305 1.794 1.00 96.12 175 LYS A C 1
ATOM 1430 O O . LYS A 1 175 ? 4.240 3.068 2.702 1.00 96.12 175 LYS A O 1
ATOM 1435 N N . ASP A 1 176 ? 6.350 3.121 1.929 1.00 94.19 176 ASP A N 1
ATOM 1436 C CA . ASP A 1 176 ? 6.945 2.497 3.134 1.00 94.19 176 ASP A CA 1
ATOM 1437 C C . ASP A 1 176 ? 6.721 3.315 4.404 1.00 94.19 176 ASP A C 1
ATOM 1439 O O . ASP A 1 176 ? 6.420 2.763 5.457 1.00 94.19 176 ASP A O 1
ATOM 1443 N N . TYR A 1 177 ? 6.844 4.638 4.314 1.00 92.81 177 TYR A N 1
ATOM 1444 C CA . TYR A 1 177 ? 6.808 5.518 5.478 1.00 92.81 177 TYR A CA 1
ATOM 1445 C C . TYR A 1 177 ? 5.818 6.668 5.287 1.00 92.81 177 TYR A C 1
ATOM 1447 O O . TYR A 1 177 ? 6.027 7.546 4.442 1.00 92.81 177 TYR A O 1
ATOM 1455 N N . ALA A 1 178 ? 4.736 6.667 6.068 1.00 90.88 178 ALA A N 1
ATOM 1456 C CA . ALA A 1 178 ? 3.684 7.685 6.023 1.00 90.88 178 ALA A CA 1
ATOM 1457 C C . ALA A 1 178 ? 2.866 7.720 7.327 1.00 90.88 178 ALA A C 1
ATOM 1459 O O . ALA A 1 178 ? 2.927 6.801 8.136 1.00 90.88 178 ALA A O 1
ATOM 1460 N N . SER A 1 179 ? 2.085 8.781 7.540 1.00 86.81 179 SER A N 1
ATOM 1461 C CA . SER A 1 179 ? 1.179 8.904 8.696 1.00 86.81 179 SER A CA 1
ATOM 1462 C C . SER A 1 179 ? -0.061 8.013 8.608 1.00 86.81 179 SER A C 1
ATOM 1464 O O . SER A 1 179 ? -0.731 7.784 9.608 1.00 86.81 179 SER A O 1
ATOM 1466 N N . GLU A 1 180 ? -0.387 7.545 7.409 1.00 90.75 180 GLU A N 1
ATOM 1467 C CA . GLU A 1 180 ? -1.515 6.669 7.112 1.00 90.75 180 GLU A CA 1
ATOM 1468 C C . GLU A 1 180 ? -1.203 5.855 5.849 1.00 90.75 180 GLU A C 1
ATOM 1470 O O . GLU A 1 180 ? -0.340 6.279 5.062 1.00 90.75 180 GLU A O 1
ATOM 1475 N N . PRO A 1 181 ? -1.879 4.710 5.638 1.00 93.12 181 PRO A N 1
ATOM 1476 C CA . PRO A 1 181 ? -1.729 3.937 4.414 1.00 93.12 181 PRO A CA 1
ATOM 1477 C C . PRO A 1 181 ? -1.883 4.837 3.185 1.00 93.12 181 PRO A C 1
ATOM 1479 O O . PRO A 1 181 ? -2.853 5.584 3.046 1.00 93.12 181 PRO A O 1
ATOM 1482 N N . THR A 1 182 ? -0.870 4.818 2.322 1.00 96.56 182 THR A N 1
ATOM 1483 C CA . THR A 1 182 ? -0.824 5.633 1.107 1.00 96.56 182 THR A CA 1
ATOM 1484 C C . THR A 1 182 ? -0.459 4.721 -0.046 1.00 96.56 182 THR A C 1
ATOM 1486 O O . THR A 1 182 ? 0.668 4.223 -0.113 1.00 96.56 182 THR A O 1
ATOM 1489 N N . VAL A 1 183 ? -1.424 4.505 -0.933 1.00 98.06 183 VAL A N 1
ATOM 1490 C CA . VAL A 1 183 ? -1.326 3.527 -2.016 1.00 98.06 183 VAL A CA 1
ATOM 1491 C C . VAL A 1 183 ? -1.645 4.196 -3.344 1.00 98.06 183 VAL A C 1
ATOM 1493 O O . VAL A 1 183 ? -2.677 4.852 -3.460 1.00 98.06 183 VAL A O 1
ATOM 1496 N N . ALA A 1 184 ? -0.789 4.010 -4.341 1.00 98.31 184 ALA A N 1
ATOM 1497 C CA . ALA A 1 184 ? -1.064 4.334 -5.738 1.00 98.31 184 ALA A CA 1
ATOM 1498 C C . ALA A 1 184 ? -1.306 3.056 -6.554 1.00 98.31 184 ALA A C 1
ATOM 1500 O O . ALA A 1 184 ? -0.998 1.959 -6.088 1.00 98.31 184 ALA A O 1
ATOM 1501 N N . VAL A 1 185 ? -1.828 3.198 -7.772 1.00 98.12 185 VAL A N 1
ATOM 1502 C CA . VAL A 1 185 ? -1.968 2.084 -8.723 1.00 98.12 185 VAL A CA 1
ATOM 1503 C C . VAL A 1 185 ? -1.024 2.243 -9.911 1.00 98.12 185 VAL A C 1
ATOM 1505 O O . VAL A 1 185 ? -0.803 3.347 -10.405 1.00 98.12 185 VAL A O 1
ATOM 1508 N N . ASP A 1 186 ? -0.496 1.121 -10.388 1.00 97.19 186 ASP A N 1
ATOM 1509 C CA . ASP A 1 186 ? 0.258 1.005 -11.633 1.00 97.19 186 ASP A CA 1
ATOM 1510 C C . ASP A 1 186 ? -0.428 -0.032 -12.527 1.00 97.19 186 ASP A C 1
ATOM 1512 O O . ASP A 1 186 ? -0.147 -1.229 -12.477 1.00 97.19 186 ASP A O 1
ATOM 1516 N N . LEU A 1 187 ? -1.389 0.443 -13.323 1.00 95.88 187 LEU A N 1
ATOM 1517 C CA . LEU A 1 187 ? -2.240 -0.406 -14.164 1.00 95.88 187 LEU A CA 1
ATOM 1518 C C . LEU A 1 187 ? -1.541 -0.906 -15.437 1.00 95.88 187 LEU A C 1
ATOM 1520 O O . LEU A 1 187 ? -2.085 -1.766 -16.127 1.00 95.88 187 LEU A O 1
ATOM 1524 N N . LYS A 1 188 ? -0.391 -0.321 -15.787 1.00 91.88 188 LYS A N 1
ATOM 1525 C CA . LYS A 1 188 ? 0.343 -0.581 -17.036 1.00 91.88 188 LYS A CA 1
ATOM 1526 C C . LYS A 1 188 ? 1.773 -1.085 -16.802 1.00 91.88 188 LYS A C 1
ATOM 1528 O O . LYS A 1 188 ? 2.506 -1.269 -17.770 1.00 91.88 188 LYS A O 1
ATOM 1533 N N . CYS A 1 189 ? 2.170 -1.297 -15.547 1.00 90.44 189 CYS A N 1
ATOM 1534 C CA . CYS A 1 189 ? 3.519 -1.708 -15.153 1.00 90.44 189 CYS A CA 1
ATOM 1535 C C . CYS A 1 189 ? 4.616 -0.766 -15.699 1.00 90.44 189 CYS A C 1
ATOM 1537 O O . CYS A 1 189 ? 5.652 -1.215 -16.198 1.00 90.44 189 CYS A O 1
ATOM 1539 N N . GLU A 1 190 ? 4.377 0.549 -15.650 1.00 93.44 190 GLU A N 1
ATOM 1540 C CA . GLU A 1 190 ? 5.259 1.569 -16.249 1.00 93.44 190 GLU A CA 1
ATOM 1541 C C . GLU A 1 190 ? 6.405 2.011 -15.324 1.00 93.44 190 GLU A C 1
ATOM 1543 O O . GLU A 1 190 ? 7.352 2.677 -15.764 1.00 93.44 190 GLU A O 1
ATOM 1548 N N . TYR A 1 191 ? 6.345 1.625 -14.050 1.00 95.62 191 TYR A N 1
ATOM 1549 C CA . TYR A 1 191 ? 7.285 2.068 -13.027 1.00 95.62 191 TYR A CA 1
ATOM 1550 C C . TYR A 1 191 ? 8.295 0.982 -12.631 1.00 95.62 191 TYR A C 1
ATOM 1552 O O . TYR A 1 191 ? 8.055 -0.208 -12.796 1.00 95.62 191 TYR A O 1
ATOM 1560 N N . GLY A 1 192 ? 9.448 1.400 -12.118 1.00 96.50 192 GLY A N 1
ATOM 1561 C CA . GLY A 1 192 ? 10.382 0.549 -11.383 1.00 96.50 192 GLY A CA 1
ATOM 1562 C C . GLY A 1 192 ? 10.536 1.119 -9.979 1.00 96.50 192 GLY A C 1
ATOM 1563 O O . GLY A 1 192 ? 10.783 2.311 -9.807 1.00 96.50 192 GLY A O 1
ATOM 1564 N N . CYS A 1 193 ? 10.322 0.300 -8.966 1.00 97.06 193 CYS A N 1
ATOM 1565 C CA . CYS A 1 193 ? 10.164 0.693 -7.579 1.00 97.06 193 CYS A CA 1
ATOM 1566 C C . CYS A 1 193 ? 11.379 0.290 -6.742 1.00 97.06 193 CYS A C 1
ATOM 1568 O O . CYS A 1 193 ? 11.712 -0.890 -6.613 1.00 97.06 193 CYS A O 1
ATOM 1570 N N . LEU A 1 194 ? 11.993 1.286 -6.103 1.00 96.62 194 LEU A N 1
ATOM 1571 C CA . LEU A 1 194 ? 12.986 1.058 -5.054 1.00 96.62 194 LEU A CA 1
ATOM 1572 C C . LEU A 1 194 ? 12.302 0.531 -3.784 1.00 96.62 194 LEU A C 1
ATOM 1574 O O . LEU A 1 194 ? 11.114 0.780 -3.568 1.00 96.62 194 LEU A O 1
ATOM 1578 N N . ARG A 1 195 ? 13.065 -0.065 -2.862 1.00 94.69 195 ARG A N 1
ATOM 1579 C CA . ARG A 1 195 ? 12.587 -0.648 -1.585 1.00 94.69 195 ARG A CA 1
ATOM 1580 C C . ARG A 1 195 ? 11.763 0.261 -0.663 1.00 94.69 195 ARG A C 1
ATOM 1582 O O . ARG A 1 195 ? 11.205 -0.191 0.328 1.00 94.69 195 ARG A O 1
ATOM 1589 N N . THR A 1 196 ? 11.716 1.563 -0.941 1.00 94.50 196 THR A N 1
ATOM 1590 C CA . THR A 1 196 ? 10.870 2.527 -0.208 1.00 94.50 196 THR A CA 1
ATOM 1591 C C . THR A 1 196 ? 9.415 2.544 -0.701 1.00 94.50 196 THR A C 1
ATOM 1593 O O . THR A 1 196 ? 8.598 3.325 -0.199 1.00 94.50 196 THR A O 1
ATOM 1596 N N . VAL A 1 197 ? 9.095 1.694 -1.678 1.00 97.44 197 VAL A N 1
ATOM 1597 C CA . VAL A 1 197 ? 7.761 1.437 -2.216 1.00 97.44 197 VAL A CA 1
ATOM 1598 C C . VAL A 1 197 ? 7.544 -0.074 -2.201 1.00 97.44 197 VAL A C 1
ATOM 1600 O O . VAL A 1 197 ? 8.272 -0.800 -2.871 1.00 97.44 197 VAL A O 1
ATOM 1603 N N . TYR A 1 198 ? 6.558 -0.559 -1.453 1.00 97.25 198 TYR A N 1
ATOM 1604 C CA . TYR A 1 198 ? 6.148 -1.958 -1.547 1.00 97.25 198 TYR A CA 1
ATOM 1605 C C . TYR A 1 198 ? 5.256 -2.143 -2.768 1.00 97.25 198 TYR A C 1
ATOM 1607 O O . TYR A 1 198 ? 4.427 -1.284 -3.072 1.00 97.25 198 TYR A O 1
ATOM 1615 N N . VAL A 1 199 ? 5.420 -3.268 -3.451 1.00 97.25 199 VAL A N 1
ATOM 1616 C CA . VAL A 1 199 ? 4.664 -3.605 -4.655 1.00 97.25 199 VAL A CA 1
ATOM 1617 C C . VAL A 1 199 ? 3.823 -4.836 -4.359 1.00 97.25 199 VAL A C 1
ATOM 1619 O O . VAL A 1 199 ? 4.368 -5.865 -3.970 1.00 97.25 199 VAL A O 1
ATOM 1622 N N . ALA A 1 200 ? 2.505 -4.729 -4.509 1.00 97.88 200 ALA A N 1
ATOM 1623 C CA . ALA A 1 200 ? 1.577 -5.832 -4.266 1.00 97.88 200 ALA A CA 1
ATOM 1624 C C . ALA A 1 200 ? 0.756 -6.136 -5.522 1.00 97.88 200 ALA A C 1
ATOM 1626 O O . ALA A 1 200 ? 0.311 -5.211 -6.204 1.00 97.88 200 ALA A O 1
ATOM 1627 N N . TYR A 1 201 ? 0.548 -7.420 -5.809 1.00 97.56 201 TYR A N 1
ATOM 1628 C CA . TYR A 1 201 ? -0.117 -7.903 -7.024 1.00 97.56 201 TYR A CA 1
ATOM 1629 C C . TYR A 1 201 ? -1.420 -8.635 -6.666 1.00 97.56 201 TYR A C 1
ATOM 1631 O O . TYR A 1 201 ? -1.380 -9.846 -6.441 1.00 97.56 201 TYR A O 1
ATOM 1639 N N . PRO A 1 202 ? -2.571 -7.942 -6.549 1.00 97.81 202 PRO A N 1
ATOM 1640 C CA . PRO A 1 202 ? -3.853 -8.594 -6.285 1.00 97.81 202 PRO A CA 1
ATOM 1641 C C . PRO A 1 202 ? -4.181 -9.638 -7.357 1.00 97.81 202 PRO A C 1
ATOM 1643 O O . PRO A 1 202 ? -4.091 -9.343 -8.547 1.00 97.81 202 PRO A O 1
ATOM 1646 N N . ASN A 1 203 ? -4.558 -10.845 -6.939 1.00 97.12 203 ASN A N 1
ATOM 1647 C CA . ASN A 1 203 ? -4.911 -11.944 -7.829 1.00 97.12 203 ASN A CA 1
ATOM 1648 C C . ASN A 1 203 ? -6.441 -12.011 -8.020 1.00 97.12 203 ASN A C 1
ATOM 1650 O O . ASN A 1 203 ? -7.150 -12.310 -7.054 1.00 97.12 203 ASN A O 1
ATOM 1654 N N . PRO A 1 204 ? -6.964 -11.781 -9.240 1.00 96.62 204 PRO A N 1
ATOM 1655 C CA . PRO A 1 204 ? -8.393 -11.891 -9.533 1.00 96.62 204 PRO A CA 1
ATOM 1656 C C . PRO A 1 204 ? -9.006 -13.239 -9.164 1.00 96.62 204 PRO A C 1
ATOM 1658 O O . PRO A 1 204 ? -10.097 -13.258 -8.607 1.00 96.62 204 PRO A O 1
ATOM 1661 N N . ALA A 1 205 ? -8.288 -14.346 -9.377 1.00 95.69 205 ALA A N 1
ATOM 1662 C CA . ALA A 1 205 ? -8.792 -15.680 -9.053 1.00 95.69 205 ALA A CA 1
ATOM 1663 C C . ALA A 1 205 ? -8.988 -15.859 -7.539 1.00 95.69 205 ALA A C 1
ATOM 1665 O O . ALA A 1 205 ? -9.992 -16.407 -7.098 1.00 95.69 205 ALA A O 1
ATOM 1666 N N . LYS A 1 206 ? -8.067 -15.322 -6.722 1.00 96.31 206 LYS A N 1
ATOM 1667 C CA . LYS A 1 206 ? -8.208 -15.333 -5.255 1.00 96.31 206 LYS A CA 1
ATOM 1668 C C . LYS A 1 206 ? -9.393 -14.501 -4.792 1.00 96.31 206 LYS A C 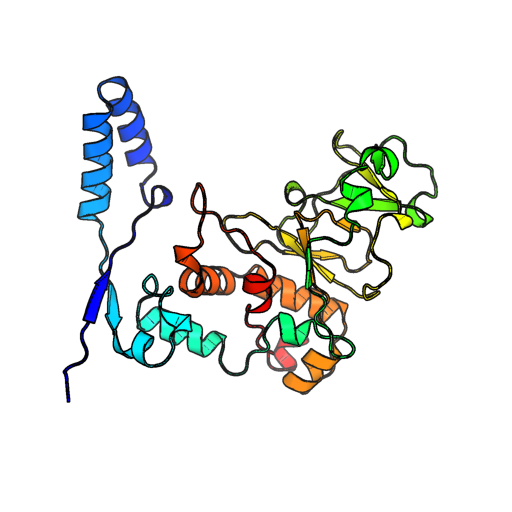1
ATOM 1670 O O . LYS A 1 206 ? -10.075 -14.877 -3.845 1.00 96.31 206 LYS A O 1
ATOM 1675 N N . PHE A 1 207 ? -9.630 -13.370 -5.452 1.00 95.62 207 PHE A N 1
ATOM 1676 C CA . PHE A 1 207 ? -10.788 -12.544 -5.155 1.00 95.62 207 PHE A CA 1
ATOM 1677 C C . PHE A 1 207 ? -12.091 -13.248 -5.534 1.00 95.62 207 PHE A C 1
ATOM 1679 O O . PHE A 1 207 ? -13.012 -13.268 -4.730 1.00 95.62 207 PHE A O 1
ATOM 1686 N N . GLU A 1 208 ? -12.155 -13.859 -6.715 1.00 95.44 208 GLU A N 1
ATOM 1687 C CA . GLU A 1 208 ? -13.322 -14.599 -7.199 1.00 95.44 208 GLU A CA 1
ATOM 1688 C C . GLU A 1 208 ? -13.678 -15.783 -6.293 1.00 95.44 208 GLU A C 1
ATOM 1690 O O . GLU A 1 208 ? -14.846 -15.938 -5.941 1.00 95.44 208 GLU A O 1
ATOM 1695 N N . GLU A 1 209 ? -12.684 -16.563 -5.846 1.00 93.56 209 GLU A N 1
ATOM 1696 C CA . GLU A 1 209 ? -12.872 -17.659 -4.881 1.00 93.56 209 GLU A CA 1
ATOM 1697 C C . GLU A 1 209 ? -13.609 -17.192 -3.611 1.00 93.56 209 GLU A C 1
ATOM 1699 O O . GLU A 1 209 ? -14.458 -17.913 -3.089 1.00 93.56 209 GLU A O 1
ATOM 1704 N N . ALA A 1 210 ? -13.302 -15.987 -3.119 1.00 91.69 210 ALA A N 1
ATOM 1705 C CA . ALA A 1 210 ? -13.914 -15.430 -1.913 1.00 91.69 210 ALA A CA 1
ATOM 1706 C C . ALA A 1 210 ? -15.220 -14.665 -2.183 1.00 91.69 210 ALA A C 1
ATOM 1708 O O . ALA A 1 210 ? -16.138 -14.691 -1.367 1.00 91.69 210 ALA A O 1
ATOM 1709 N N . ALA A 1 211 ? -15.300 -13.954 -3.306 1.00 92.25 211 ALA A N 1
ATOM 1710 C CA . ALA A 1 211 ? -16.402 -13.056 -3.634 1.00 92.25 211 ALA A CA 1
ATOM 1711 C C . ALA A 1 211 ? -17.565 -13.764 -4.350 1.00 92.25 211 ALA A C 1
ATOM 1713 O O . ALA A 1 211 ? -18.697 -13.282 -4.313 1.00 92.25 211 ALA A O 1
ATOM 1714 N N . GLY A 1 212 ? -17.299 -14.896 -5.010 1.00 94.25 212 GLY A N 1
ATOM 1715 C CA . GLY A 1 212 ? -18.276 -15.645 -5.802 1.00 94.25 212 GLY A CA 1
ATOM 1716 C C . GLY A 1 212 ? -18.619 -15.000 -7.149 1.00 94.25 212 GLY A C 1
ATOM 1717 O O . GLY A 1 212 ? -19.665 -15.308 -7.723 1.00 94.25 212 GLY A O 1
ATOM 1718 N N . TYR A 1 213 ? -17.788 -14.079 -7.644 1.00 94.00 213 TYR A N 1
ATOM 1719 C CA . TYR A 1 213 ? -17.950 -13.463 -8.959 1.00 94.00 213 TYR A CA 1
ATOM 1720 C C . TYR A 1 213 ? -16.609 -13.040 -9.570 1.00 94.00 213 TYR A C 1
ATOM 1722 O O . TYR A 1 213 ? -15.686 -12.636 -8.861 1.00 94.00 213 TYR A O 1
ATOM 1730 N N . GLU A 1 214 ? -16.532 -13.109 -10.899 1.00 94.31 214 GLU A N 1
ATOM 1731 C CA . GLU A 1 214 ? -15.361 -12.701 -11.675 1.00 94.31 214 GLU A CA 1
ATOM 1732 C C . GLU A 1 214 ? -15.114 -11.189 -11.590 1.00 94.31 214 GLU A C 1
ATOM 1734 O O . GLU A 1 214 ? -16.046 -10.378 -11.592 1.00 94.31 214 GLU A O 1
ATOM 1739 N N . VAL A 1 215 ? -13.838 -10.798 -11.579 1.00 93.62 215 VAL A N 1
ATOM 1740 C CA . VAL A 1 215 ? -13.421 -9.395 -11.546 1.00 93.62 215 VAL A CA 1
ATOM 1741 C C . VAL A 1 215 ? -12.248 -9.138 -12.490 1.00 93.62 215 VAL A C 1
ATOM 1743 O O . VAL A 1 215 ? -11.282 -9.896 -12.533 1.00 93.62 215 VAL A O 1
ATOM 1746 N N . ASP A 1 216 ? -12.296 -8.028 -13.230 1.00 93.94 216 ASP A N 1
ATOM 1747 C CA . ASP A 1 216 ? -11.147 -7.568 -14.014 1.00 93.94 216 ASP A CA 1
ATOM 1748 C C . ASP A 1 216 ? -9.983 -7.144 -13.096 1.00 93.94 216 ASP A C 1
ATOM 1750 O O . ASP A 1 216 ? -10.173 -6.472 -12.080 1.00 93.94 216 ASP A O 1
ATOM 1754 N N . ALA A 1 217 ? -8.747 -7.473 -13.483 1.00 95.06 217 ALA A N 1
ATOM 1755 C CA . ALA A 1 217 ? -7.559 -7.197 -12.676 1.00 95.06 217 ALA A CA 1
ATOM 1756 C C . ALA A 1 217 ? -7.338 -5.700 -12.395 1.00 95.06 217 ALA A C 1
ATOM 1758 O O . ALA A 1 217 ? -6.852 -5.338 -11.319 1.00 95.06 217 ALA A O 1
ATOM 1759 N N . LYS A 1 218 ? -7.696 -4.806 -13.329 1.00 95.88 218 LYS A N 1
ATOM 1760 C CA . LYS A 1 218 ? -7.574 -3.356 -13.107 1.00 95.88 218 LYS A CA 1
ATOM 1761 C C . LYS A 1 218 ? -8.645 -2.880 -12.138 1.00 95.88 218 LYS A C 1
ATOM 1763 O O . LYS A 1 218 ? -8.320 -2.115 -11.232 1.00 95.88 218 LYS A O 1
ATOM 1768 N N . ALA A 1 219 ? -9.884 -3.345 -12.303 1.00 94.94 219 ALA A N 1
ATOM 1769 C CA . ALA A 1 219 ? -10.979 -3.034 -11.388 1.00 94.94 219 ALA A CA 1
ATOM 1770 C C . ALA A 1 219 ? -10.660 -3.500 -9.959 1.00 94.94 219 ALA A C 1
ATOM 1772 O O . ALA A 1 219 ? -10.766 -2.711 -9.020 1.00 94.94 219 ALA A O 1
ATOM 1773 N N . LEU A 1 220 ? -10.159 -4.730 -9.799 1.00 96.50 220 LEU A N 1
ATOM 1774 C CA . LEU A 1 220 ? -9.694 -5.244 -8.512 1.00 96.50 220 LEU A CA 1
ATOM 1775 C C . LEU A 1 220 ? -8.581 -4.368 -7.926 1.00 96.50 220 LEU A C 1
ATOM 1777 O O . LEU A 1 220 ? -8.654 -3.965 -6.768 1.00 96.50 220 LEU A O 1
ATOM 1781 N N . CYS A 1 221 ? -7.561 -4.027 -8.716 1.00 96.94 221 CYS A N 1
ATOM 1782 C CA . CYS A 1 221 ? -6.456 -3.195 -8.243 1.00 96.94 221 CYS A CA 1
ATOM 1783 C C . CYS A 1 221 ? -6.930 -1.805 -7.775 1.00 96.94 221 CYS A C 1
ATOM 1785 O O . CYS A 1 221 ? -6.465 -1.308 -6.747 1.00 96.94 221 CYS A O 1
ATOM 1787 N N . LEU A 1 222 ? -7.869 -1.179 -8.493 1.00 96.62 222 LEU A N 1
ATOM 1788 C CA . LEU A 1 222 ? -8.472 0.100 -8.102 1.00 96.62 222 LEU A CA 1
ATOM 1789 C C . LEU A 1 222 ? -9.300 -0.029 -6.820 1.00 96.62 222 LEU A C 1
ATOM 1791 O O . LEU A 1 222 ? -9.164 0.798 -5.917 1.00 96.62 222 LEU A O 1
ATOM 1795 N N . TYR A 1 223 ? -10.106 -1.085 -6.718 1.00 96.62 223 TYR A N 1
ATOM 1796 C CA . TYR A 1 223 ? -10.900 -1.386 -5.533 1.00 96.62 223 TYR A CA 1
ATOM 1797 C C . TYR A 1 223 ? -10.017 -1.561 -4.290 1.00 96.62 223 TYR A C 1
ATOM 1799 O O . TYR A 1 223 ? -10.226 -0.889 -3.278 1.00 96.62 223 TYR A O 1
ATOM 1807 N N . VAL A 1 224 ? -8.971 -2.390 -4.372 1.00 97.94 224 VAL A N 1
ATOM 1808 C CA . VAL A 1 224 ? -8.054 -2.614 -3.244 1.00 97.94 224 VAL A CA 1
ATOM 1809 C C . VAL A 1 224 ? -7.332 -1.318 -2.871 1.00 97.94 224 VAL A C 1
ATOM 1811 O O . VAL A 1 224 ? -7.206 -1.004 -1.688 1.00 97.94 224 VAL A O 1
ATOM 1814 N N . ALA A 1 225 ? -6.920 -0.503 -3.848 1.00 98.00 225 ALA A N 1
ATOM 1815 C CA . ALA A 1 225 ? -6.347 0.810 -3.563 1.00 98.00 225 ALA A CA 1
ATOM 1816 C C . ALA A 1 225 ? -7.337 1.738 -2.834 1.00 98.00 225 ALA A C 1
ATOM 1818 O O . ALA A 1 225 ? -6.920 2.477 -1.940 1.00 98.00 225 ALA A O 1
ATOM 1819 N N . ALA A 1 226 ? -8.629 1.703 -3.171 1.00 96.75 226 ALA A N 1
ATOM 1820 C CA . ALA A 1 226 ? -9.664 2.473 -2.479 1.00 96.75 226 ALA A CA 1
ATOM 1821 C C . ALA A 1 226 ? -9.863 2.006 -1.032 1.00 96.75 226 ALA A C 1
ATOM 1823 O O . ALA A 1 226 ? -9.879 2.839 -0.122 1.00 96.75 226 ALA A O 1
ATOM 1824 N N . VAL A 1 227 ? -9.924 0.690 -0.802 1.00 96.62 227 VAL A N 1
ATOM 1825 C CA . VAL A 1 227 ? -9.984 0.112 0.549 1.00 96.62 227 VAL A CA 1
ATOM 1826 C C . VAL A 1 227 ? -8.774 0.556 1.364 1.00 96.62 227 VAL A C 1
ATOM 1828 O O . VAL A 1 227 ? -8.941 1.119 2.447 1.00 96.62 227 VAL A O 1
ATOM 1831 N N . LEU A 1 228 ? -7.563 0.384 0.828 1.00 97.31 228 LEU A N 1
ATOM 1832 C CA . LEU A 1 228 ? -6.333 0.686 1.555 1.00 97.31 228 LEU A CA 1
ATOM 1833 C C . LEU A 1 228 ? -6.165 2.182 1.854 1.00 97.31 228 LEU A C 1
ATOM 1835 O O . LEU A 1 228 ? -5.689 2.532 2.927 1.00 97.31 228 LEU A O 1
ATOM 1839 N N . ASN A 1 229 ? -6.584 3.077 0.957 1.00 96.56 229 ASN A N 1
ATOM 1840 C CA . ASN A 1 229 ? -6.506 4.528 1.175 1.00 96.56 229 ASN A CA 1
ATOM 1841 C C . ASN A 1 229 ? -7.645 5.100 2.043 1.00 96.56 229 ASN A C 1
ATOM 1843 O O . ASN A 1 229 ? -7.652 6.311 2.321 1.00 96.56 229 ASN A O 1
ATOM 1847 N N . SER A 1 230 ? -8.616 4.271 2.439 1.00 94.94 230 SER A N 1
ATOM 1848 C CA . SER A 1 230 ? -9.813 4.697 3.162 1.00 94.94 230 SER A CA 1
ATOM 1849 C C . SER A 1 230 ? -9.524 5.134 4.604 1.00 94.94 230 SER A C 1
ATOM 1851 O O . SER A 1 230 ? -8.553 4.720 5.243 1.00 94.94 230 SER A O 1
ATOM 1853 N N . ARG A 1 231 ? -10.427 5.951 5.164 1.00 92.81 231 ARG A N 1
ATOM 1854 C CA . ARG A 1 231 ? -10.383 6.319 6.591 1.00 92.81 231 ARG A CA 1
ATOM 1855 C C . ARG A 1 231 ? -10.576 5.103 7.502 1.00 92.81 231 ARG A C 1
ATOM 1857 O O . ARG A 1 231 ? -9.998 5.077 8.582 1.00 92.81 231 ARG A O 1
ATOM 1864 N N . LEU A 1 232 ? -11.332 4.101 7.048 1.00 92.38 232 LEU A N 1
ATOM 1865 C CA . LEU A 1 232 ? -11.517 2.841 7.769 1.00 92.38 232 LEU A CA 1
ATOM 1866 C C . LEU A 1 232 ? -10.205 2.061 7.869 1.00 92.38 232 LEU A C 1
ATOM 1868 O O . LEU A 1 232 ? -9.856 1.603 8.949 1.00 92.38 232 LEU A O 1
ATOM 1872 N N . MET A 1 233 ? -9.428 1.976 6.787 1.00 94.88 233 MET A N 1
ATOM 1873 C CA . MET A 1 233 ? -8.132 1.296 6.840 1.00 94.88 233 MET A CA 1
ATOM 1874 C C . MET A 1 233 ? -7.132 2.035 7.734 1.00 94.88 233 MET A C 1
ATOM 1876 O O . MET A 1 233 ? -6.373 1.408 8.469 1.00 94.88 233 MET A O 1
ATOM 1880 N N . LYS A 1 234 ? -7.159 3.373 7.741 1.00 92.38 234 LYS A N 1
ATOM 1881 C CA . LYS A 1 234 ? -6.386 4.160 8.713 1.00 92.38 234 LYS A CA 1
ATOM 1882 C C . LYS A 1 234 ? -6.773 3.816 10.154 1.00 92.38 234 LYS A C 1
ATOM 1884 O O . LYS A 1 234 ? -5.882 3.622 10.977 1.00 92.38 234 LYS A O 1
ATOM 1889 N N . PHE A 1 235 ? -8.072 3.753 10.447 1.00 92.06 235 PHE A N 1
ATOM 1890 C CA . PHE A 1 235 ? -8.580 3.354 11.760 1.00 92.06 235 PHE A CA 1
ATOM 1891 C C . PHE A 1 235 ? -8.096 1.948 12.139 1.00 92.06 235 PHE A C 1
ATOM 1893 O O . PHE A 1 235 ? -7.504 1.777 13.200 1.00 92.06 235 PHE A O 1
ATOM 1900 N N . TRP A 1 236 ? -8.242 0.973 11.239 1.00 93.69 236 TRP A N 1
ATOM 1901 C CA . TRP A 1 236 ? -7.779 -0.396 11.460 1.00 93.69 236 TRP A CA 1
ATOM 1902 C C . TRP A 1 236 ? -6.276 -0.458 11.764 1.00 93.69 236 TRP A C 1
ATOM 1904 O O . TRP A 1 236 ? -5.867 -1.074 12.746 1.00 93.69 236 TRP A O 1
ATOM 1914 N N . TYR A 1 237 ? -5.449 0.255 10.991 1.00 91.38 237 TYR A N 1
ATOM 1915 C CA . TYR A 1 237 ? -4.006 0.330 11.235 1.00 91.38 237 TYR A CA 1
ATOM 1916 C C . TYR A 1 237 ? -3.660 0.938 12.592 1.00 91.38 237 TYR A C 1
ATOM 1918 O O . TYR A 1 237 ? -2.748 0.455 13.262 1.00 91.38 237 TYR A O 1
ATOM 1926 N N . LEU A 1 238 ? -4.365 2.000 12.989 1.00 88.38 238 LEU A N 1
ATOM 1927 C CA . LEU A 1 238 ? -4.181 2.614 14.298 1.00 88.38 238 LEU A CA 1
ATOM 1928 C C . LEU A 1 238 ? -4.529 1.609 15.393 1.00 88.38 238 LEU A C 1
ATOM 1930 O O . LEU A 1 238 ? -3.668 1.323 16.209 1.00 88.38 238 LEU A O 1
ATOM 1934 N N . ALA A 1 239 ? -5.708 0.994 15.358 1.00 89.19 239 ALA A N 1
ATOM 1935 C CA . ALA A 1 239 ? -6.131 0.057 16.395 1.00 89.19 239 ALA A CA 1
ATOM 1936 C C . ALA A 1 239 ? -5.223 -1.187 16.505 1.00 89.19 239 ALA A C 1
ATOM 1938 O O . ALA A 1 239 ? -4.958 -1.686 17.600 1.00 89.19 239 ALA A O 1
ATOM 1939 N N . ARG A 1 240 ? -4.718 -1.692 15.371 1.00 87.94 240 ARG A N 1
ATOM 1940 C CA . ARG A 1 240 ? -3.898 -2.913 15.309 1.00 87.94 240 ARG A CA 1
ATOM 1941 C C . ARG A 1 240 ? -2.421 -2.663 15.623 1.00 87.94 240 ARG A C 1
ATOM 1943 O O . ARG A 1 240 ? -1.780 -3.490 16.266 1.00 87.94 240 ARG A O 1
ATOM 1950 N N . PHE A 1 241 ? -1.872 -1.541 15.158 1.00 88.31 241 PHE A N 1
ATOM 1951 C CA . PHE A 1 241 ? -0.424 -1.310 15.109 1.00 88.31 241 PHE A CA 1
ATOM 1952 C C . PHE A 1 241 ? 0.016 0.012 15.735 1.00 88.31 241 PHE A C 1
ATOM 1954 O O . PHE A 1 241 ? 1.148 0.438 15.523 1.00 88.31 241 PHE A O 1
ATOM 1961 N N . TYR A 1 242 ? -0.828 0.682 16.520 1.00 85.12 242 TYR A N 1
ATOM 1962 C CA . TYR A 1 242 ? -0.510 1.967 17.155 1.00 85.12 242 TYR A CA 1
ATOM 1963 C C . TYR A 1 242 ? 0.897 2.046 17.770 1.00 85.12 242 TYR A C 1
ATOM 1965 O O . TYR A 1 242 ? 1.598 3.056 17.656 1.00 85.12 242 TYR A O 1
ATOM 1973 N N . THR A 1 243 ? 1.298 0.963 18.436 1.00 82.75 243 THR A N 1
ATOM 1974 C CA . THR A 1 243 ? 2.554 0.814 19.177 1.00 82.75 243 THR A CA 1
ATOM 1975 C C . THR A 1 243 ? 3.779 0.728 18.272 1.00 82.75 243 THR A C 1
ATOM 1977 O O . THR A 1 243 ? 4.896 0.924 18.738 1.00 82.75 243 THR A O 1
ATOM 1980 N N . THR A 1 244 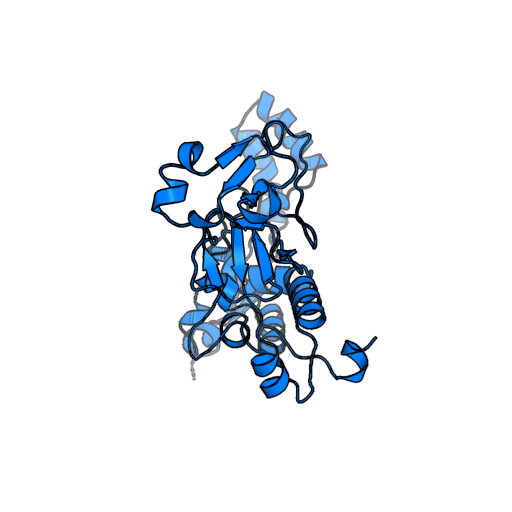? 3.591 0.499 16.970 1.00 82.75 244 THR A N 1
ATOM 1981 C CA . THR A 1 244 ? 4.667 0.441 15.975 1.00 82.75 244 THR A CA 1
ATOM 1982 C C . THR A 1 244 ? 4.914 1.788 15.289 1.00 82.75 244 THR A C 1
ATOM 1984 O O . THR A 1 244 ? 5.674 1.851 14.317 1.00 82.75 244 THR A O 1
ATOM 1987 N N . ARG A 1 245 ? 4.251 2.871 15.723 1.00 84.25 245 ARG A N 1
ATOM 1988 C CA . ARG A 1 245 ? 4.506 4.216 15.190 1.00 84.25 245 ARG A CA 1
ATOM 1989 C C . ARG A 1 245 ? 5.921 4.676 15.536 1.00 84.25 245 ARG A C 1
ATOM 1991 O O . ARG A 1 245 ? 6.439 4.414 16.614 1.00 84.25 245 ARG A O 1
ATOM 1998 N N . MET A 1 246 ? 6.534 5.406 14.613 1.00 79.81 246 MET A N 1
ATOM 1999 C CA . MET A 1 246 ? 7.883 5.948 14.719 1.00 79.81 246 MET A CA 1
ATOM 2000 C C . MET A 1 246 ? 7.904 7.438 14.363 1.00 79.81 246 MET A C 1
ATOM 2002 O O . MET A 1 246 ? 7.070 7.938 13.600 1.00 79.81 246 MET A O 1
ATOM 2006 N N . GLY A 1 247 ? 8.896 8.155 14.899 1.00 71.69 247 GLY A N 1
ATOM 2007 C CA . GLY A 1 247 ? 9.101 9.578 14.629 1.00 71.69 247 GLY A CA 1
ATOM 2008 C C . GLY A 1 247 ? 7.878 10.428 14.993 1.00 71.69 247 GLY A C 1
ATOM 2009 O O . GLY A 1 247 ? 7.295 10.270 16.060 1.00 71.69 247 GLY A O 1
ATOM 2010 N N . ARG A 1 248 ? 7.458 11.321 14.085 1.00 73.69 248 ARG A N 1
ATOM 2011 C CA . ARG A 1 248 ? 6.319 12.251 14.253 1.00 73.69 248 ARG A CA 1
ATOM 2012 C C . ARG A 1 248 ? 4.943 11.569 14.097 1.00 73.69 248 ARG A C 1
ATOM 2014 O O . ARG A 1 248 ? 4.067 12.065 13.383 1.00 73.69 248 ARG A O 1
ATOM 2021 N N . GLY A 1 249 ? 4.764 10.402 14.715 1.00 76.06 249 GLY A N 1
ATOM 2022 C CA . GLY A 1 249 ? 3.534 9.609 14.637 1.00 76.06 249 GLY A CA 1
ATOM 2023 C C . GLY A 1 249 ? 3.278 9.011 13.251 1.00 76.06 249 GLY A C 1
ATOM 2024 O O . GLY A 1 249 ? 2.127 8.957 12.821 1.00 76.06 249 GLY A O 1
ATOM 2025 N N . ASN A 1 250 ? 4.339 8.629 12.536 1.00 85.25 250 ASN A N 1
ATOM 2026 C CA . ASN A 1 250 ? 4.245 7.925 11.260 1.00 85.25 250 ASN A CA 1
ATOM 2027 C C . ASN A 1 250 ? 4.347 6.416 11.471 1.00 85.25 250 ASN A C 1
ATOM 2029 O O . ASN A 1 250 ? 4.879 5.951 12.472 1.00 85.25 250 ASN A O 1
ATOM 2033 N N . PHE A 1 251 ? 3.893 5.649 10.495 1.00 87.12 251 PHE A N 1
ATOM 2034 C CA . PHE A 1 251 ? 4.084 4.211 10.435 1.00 87.12 251 PHE A CA 1
ATOM 2035 C C . PHE A 1 251 ? 5.160 3.861 9.423 1.00 87.12 251 PHE A C 1
ATOM 2037 O O . PHE A 1 251 ? 5.359 4.564 8.427 1.00 87.12 251 PHE A O 1
ATOM 2044 N N . ARG A 1 252 ? 5.814 2.727 9.673 1.00 88.88 252 ARG A N 1
ATOM 2045 C CA . ARG A 1 252 ? 6.545 2.007 8.642 1.00 88.88 252 ARG A CA 1
ATOM 2046 C C . ARG A 1 252 ? 5.761 0.763 8.257 1.00 88.88 252 ARG A C 1
ATOM 2048 O O . ARG A 1 252 ? 5.683 -0.186 9.034 1.00 88.88 252 ARG A O 1
ATOM 2055 N N . PHE A 1 253 ? 5.168 0.795 7.076 1.00 87.06 253 PHE A N 1
ATOM 2056 C CA . PHE A 1 253 ? 4.269 -0.230 6.562 1.00 87.06 253 PHE A CA 1
ATOM 2057 C C . PHE A 1 253 ? 5.078 -1.421 6.040 1.00 87.06 253 PHE A C 1
ATOM 2059 O O . PHE A 1 253 ? 5.186 -1.631 4.845 1.00 87.06 253 PHE A O 1
ATOM 2066 N N . ARG A 1 254 ? 5.712 -2.189 6.931 1.00 88.06 254 ARG A N 1
ATOM 2067 C CA . ARG A 1 254 ? 6.448 -3.407 6.550 1.00 88.06 254 ARG A CA 1
ATOM 2068 C C . ARG A 1 254 ? 5.531 -4.422 5.873 1.00 88.06 254 ARG A C 1
ATOM 2070 O O . ARG A 1 254 ? 4.348 -4.479 6.205 1.00 88.06 254 ARG A O 1
ATOM 2077 N N . THR A 1 255 ? 6.091 -5.288 5.024 1.00 88.56 255 THR A N 1
ATOM 2078 C CA . THR A 1 255 ? 5.354 -6.355 4.318 1.00 88.56 255 THR A CA 1
ATOM 2079 C C . THR A 1 255 ? 4.447 -7.153 5.251 1.00 88.56 255 THR A C 1
ATOM 2081 O O . THR A 1 255 ? 3.290 -7.380 4.928 1.00 88.56 255 THR A O 1
ATOM 2084 N N . GLN A 1 256 ? 4.933 -7.502 6.445 1.00 88.25 256 GLN A N 1
ATOM 2085 C CA . GLN A 1 256 ? 4.156 -8.230 7.454 1.00 88.25 256 GLN A CA 1
ATOM 2086 C C . GLN A 1 256 ? 2.901 -7.483 7.940 1.00 88.25 256 GLN A C 1
ATOM 2088 O O . GLN A 1 256 ? 1.899 -8.117 8.229 1.00 88.25 256 GLN A O 1
ATOM 2093 N N . PHE A 1 257 ? 2.926 -6.148 8.007 1.00 90.00 257 PHE A N 1
ATOM 2094 C CA . PHE A 1 257 ? 1.778 -5.342 8.434 1.00 90.00 257 PHE A CA 1
ATOM 2095 C C . PHE A 1 257 ? 0.854 -5.017 7.262 1.00 90.00 257 PHE A C 1
ATOM 2097 O O . PHE A 1 257 ? -0.359 -4.972 7.431 1.00 90.00 257 PHE A O 1
ATOM 2104 N N . ILE A 1 258 ? 1.422 -4.774 6.077 1.00 93.12 258 ILE A N 1
ATOM 2105 C CA . ILE A 1 258 ? 0.678 -4.595 4.820 1.00 93.12 258 ILE A CA 1
ATOM 2106 C C . ILE A 1 258 ? -0.124 -5.851 4.498 1.00 93.12 258 ILE A C 1
ATOM 2108 O O . ILE A 1 258 ? -1.314 -5.772 4.213 1.00 93.12 258 ILE A O 1
ATOM 2112 N N . GLY A 1 259 ? 0.524 -7.008 4.591 1.00 95.19 259 GLY A N 1
ATOM 2113 C CA . GLY A 1 259 ? -0.062 -8.295 4.257 1.00 95.19 259 GLY A CA 1
ATOM 2114 C C . GLY A 1 259 ? -1.270 -8.669 5.111 1.00 95.19 259 GLY A C 1
ATOM 2115 O O . GLY A 1 259 ? -2.126 -9.401 4.638 1.00 95.19 259 GLY A O 1
ATOM 2116 N N . MET A 1 260 ? -1.374 -8.138 6.333 1.00 94.75 260 MET A N 1
ATOM 2117 C CA . MET A 1 260 ? -2.498 -8.386 7.243 1.00 94.75 260 MET A CA 1
ATOM 2118 C C . MET A 1 260 ? -3.738 -7.532 6.950 1.00 94.75 260 MET A C 1
ATOM 2120 O O . MET A 1 260 ? -4.761 -7.745 7.593 1.00 94.75 260 MET A O 1
ATOM 2124 N N . ALA A 1 261 ? -3.658 -6.548 6.047 1.00 96.44 261 ALA A N 1
ATOM 2125 C CA . ALA A 1 261 ? -4.772 -5.641 5.791 1.00 96.44 261 ALA A CA 1
ATOM 2126 C C . ALA A 1 261 ? -6.012 -6.416 5.299 1.00 96.44 261 ALA A C 1
ATOM 2128 O O . ALA A 1 261 ? -5.888 -7.159 4.320 1.00 96.44 261 ALA A O 1
ATOM 2129 N N . PRO A 1 262 ? -7.186 -6.249 5.935 1.00 97.12 262 PRO A N 1
ATOM 2130 C CA . PRO A 1 262 ? -8.397 -6.961 5.550 1.00 97.12 262 PRO A CA 1
ATOM 2131 C C . PRO A 1 262 ? -9.027 -6.338 4.300 1.00 97.12 262 PRO A C 1
ATOM 2133 O O . PRO A 1 262 ? -9.285 -5.132 4.242 1.00 97.12 262 PRO A O 1
ATOM 2136 N N . ILE A 1 263 ? -9.302 -7.176 3.306 1.00 97.25 263 ILE A N 1
ATOM 2137 C CA . ILE A 1 263 ? -9.950 -6.850 2.040 1.00 97.25 263 ILE A CA 1
ATOM 2138 C C . ILE A 1 263 ? -11.261 -7.635 1.964 1.00 97.25 263 ILE A C 1
ATOM 2140 O O . ILE A 1 263 ? -11.276 -8.845 1.743 1.00 97.25 263 ILE A O 1
ATOM 2144 N N . LYS A 1 264 ? -12.379 -6.936 2.164 1.00 93.19 264 LYS A N 1
ATOM 2145 C CA . LYS A 1 264 ? -13.709 -7.547 2.249 1.00 93.19 264 LYS A CA 1
ATOM 2146 C C . LYS A 1 264 ? -14.451 -7.432 0.927 1.00 93.19 264 LYS A C 1
ATOM 2148 O O . LYS A 1 264 ? -14.778 -6.323 0.523 1.00 93.19 264 LYS A O 1
ATOM 2153 N N . ALA A 1 265 ? -14.759 -8.550 0.278 1.00 91.06 265 ALA A N 1
ATOM 2154 C CA . ALA A 1 265 ? -15.500 -8.529 -0.979 1.00 91.06 265 ALA A CA 1
ATOM 2155 C C . ALA A 1 265 ? -16.877 -7.846 -0.804 1.00 91.06 265 ALA A C 1
ATOM 2157 O O . ALA A 1 265 ? -17.637 -8.213 0.097 1.00 91.06 265 ALA A O 1
ATOM 2158 N N . PRO A 1 266 ? -17.215 -6.826 -1.614 1.00 88.12 266 PRO A N 1
ATOM 2159 C CA . PRO A 1 266 ? -18.555 -6.260 -1.616 1.00 88.12 266 PRO A CA 1
ATOM 2160 C C . PRO A 1 266 ? -19.523 -7.183 -2.370 1.00 88.12 266 PRO A C 1
ATOM 2162 O O . PRO A 1 266 ? -19.118 -8.078 -3.105 1.00 88.12 266 PRO A O 1
ATOM 2165 N N . ALA A 1 267 ? -20.825 -6.933 -2.229 1.00 87.62 267 ALA A N 1
ATOM 2166 C CA . ALA A 1 267 ? -21.816 -7.564 -3.097 1.00 87.62 267 ALA A CA 1
ATOM 2167 C C . ALA A 1 267 ? -21.582 -7.160 -4.567 1.00 87.62 267 ALA A C 1
ATOM 2169 O O . ALA A 1 267 ? -21.209 -6.015 -4.842 1.00 87.62 267 ALA A O 1
ATOM 2170 N N . LYS A 1 268 ? -21.830 -8.089 -5.500 1.00 88.44 268 LYS A N 1
ATOM 2171 C CA . LYS A 1 268 ? -21.559 -7.919 -6.939 1.00 88.44 268 LYS A CA 1
ATOM 2172 C C . LYS A 1 268 ? -22.145 -6.622 -7.513 1.00 88.44 268 LYS A C 1
ATOM 2174 O O . LYS A 1 268 ? -21.443 -5.860 -8.168 1.00 88.44 268 LYS A O 1
ATOM 2179 N N . ASP A 1 269 ? -23.399 -6.321 -7.184 1.00 86.56 269 ASP A N 1
ATOM 2180 C CA . ASP A 1 269 ? -24.123 -5.129 -7.645 1.00 86.56 269 ASP A CA 1
ATOM 2181 C C . ASP A 1 269 ? -23.500 -3.805 -7.177 1.00 86.56 269 ASP A C 1
ATOM 2183 O O . ASP A 1 269 ? -23.700 -2.766 -7.806 1.00 86.56 269 ASP A O 1
ATOM 2187 N N . ARG A 1 270 ? -22.759 -3.824 -6.063 1.00 82.06 270 ARG A N 1
ATOM 2188 C CA . ARG A 1 270 ? -22.032 -2.659 -5.542 1.00 82.06 270 ARG A CA 1
ATOM 2189 C C . ARG A 1 270 ? -20.641 -2.523 -6.138 1.00 82.06 270 ARG A C 1
ATOM 2191 O O . ARG A 1 270 ? -20.092 -1.430 -6.090 1.00 82.06 270 ARG A O 1
ATOM 2198 N N . PHE A 1 271 ? -20.070 -3.615 -6.637 1.00 82.69 271 PHE A N 1
ATOM 2199 C CA . PHE A 1 271 ? -18.766 -3.604 -7.289 1.00 82.69 271 PHE A CA 1
ATOM 2200 C C . PHE A 1 271 ? -18.853 -3.070 -8.724 1.00 82.69 271 PHE A C 1
ATOM 2202 O O . PHE A 1 271 ? -17.951 -2.378 -9.178 1.00 82.69 271 PHE A O 1
ATOM 2209 N N . GLU A 1 272 ? -19.934 -3.399 -9.433 1.00 75.69 272 GLU A N 1
ATOM 2210 C CA . GLU A 1 272 ? -20.134 -3.041 -10.845 1.00 75.69 272 GLU A CA 1
ATOM 2211 C C . GLU A 1 272 ? -20.577 -1.580 -11.076 1.00 75.69 272 GLU A C 1
ATOM 2213 O O . GLU A 1 272 ? -20.616 -1.136 -12.224 1.00 75.69 272 GLU A O 1
ATOM 2218 N N . ARG A 1 273 ? -20.930 -0.844 -10.014 1.00 65.69 273 ARG A N 1
ATOM 2219 C CA . ARG A 1 273 ? -21.338 0.573 -10.061 1.00 65.69 273 ARG A CA 1
ATOM 2220 C C . ARG A 1 273 ? -20.151 1.517 -9.938 1.00 65.69 273 ARG A C 1
ATOM 2222 O O . ARG A 1 273 ? -20.178 2.547 -10.646 1.00 65.69 273 ARG A O 1
#

pLDDT: mean 87.19, std 11.13, range [43.91, 98.44]

Foldseek 3Di:
DDDFDKDWDFDDAPVNQDPVLVVVLVVVVVVPNVVSVVSVVCVRVVPTDIAIDTCVVCVVPVLCPQLSLAHPVLVVLLVVLQPLFAFLQLQLDDPNHGQKDLFQFDPVCVVVVVVFKDQLVPADPPNQVFWAWEDALVQFAQAAGNADSPDRPTMIGTPVRGHPPHDQAKKWWWAQKFLATTIYIDGRPRYGYHSRIIIGQGDQVSLCVSQVDGDDRVLVRSLVSPLRPDPSVRSSCCSSPVVQADDNNMHRCDPVNSRRRTHHHDHPVVSVD

Sequence (273 aa):
MRRPHKVEVAIVTSKDIPEDLREEFEEVRKTSLAAALEVVLDYLLSNLEFYTVTQDRFARDRGLMFTFSASDEEWQVVKIMEEDALTLSELCTWDGRVFITEGDTTREAEEQLSKYTLPASEAPLEWKRDYRMMLKGGNVRKYVPQWSPYNEDSKLIRVNALRSELPSAPRLLIKDYASEPTVAVDLKCEYGCLRTVYVAYPNPAKFEEAAGYEVDAKALCLYVAAVLNSRLMKFWYLARFYTTRMGRGNFRFRTQFIGMAPIKAPAKDRFER